Protein AF-A0A0B4R7J7-F1 (afdb_monomer_lite)

Radius of gyration: 37.3 Å; chains: 1; bounding box: 65×29×112 Å

Foldseek 3Di:
DPLDDDQKDDLVSLQVSVCVVVVHHCPDDSVRVVVLCVVVVFDWDADPPGDNRRTIGGPVSSVVSVVVVVVVVVVVVVVVVVVVVVVCVVVVVVVVVVVVVVVVVVVVVVVVVLVPDDPVVNVVVVVVVVVVVVVVVVVVVVVVVVVCCVVCVQFDDPPVLLVVLVCLCPDPPPHDPVSVVVSVCCVVVVDRPHD

Structure (mmCIF, N/CA/C/O backbone):
data_AF-A0A0B4R7J7-F1
#
_entry.id   AF-A0A0B4R7J7-F1
#
loop_
_atom_site.group_PDB
_atom_site.id
_atom_site.type_symbol
_atom_site.label_atom_id
_atom_site.label_alt_id
_atom_site.label_comp_id
_atom_site.label_asym_id
_atom_site.label_entity_id
_atom_site.label_seq_id
_atom_site.pdbx_PDB_ins_code
_atom_site.Cartn_x
_atom_site.Cartn_y
_atom_site.Cartn_z
_atom_site.occupancy
_atom_site.B_iso_or_equiv
_atom_site.auth_seq_id
_atom_site.auth_comp_id
_atom_site.auth_asym_id
_atom_site.auth_atom_id
_atom_site.pdbx_PDB_model_num
ATOM 1 N N . MET A 1 1 ? -29.370 -1.935 20.354 1.00 40.91 1 MET A N 1
ATOM 2 C CA . MET A 1 1 ? -29.537 -1.840 21.822 1.00 40.91 1 MET A CA 1
ATOM 3 C C . MET A 1 1 ? -28.766 -0.616 22.292 1.00 40.91 1 MET A C 1
ATOM 5 O O . MET A 1 1 ? -27.600 -0.507 21.948 1.00 40.91 1 MET A O 1
ATOM 9 N N . ILE A 1 2 ? -29.401 0.333 22.986 1.00 46.09 2 ILE A N 1
ATOM 10 C CA . ILE A 1 2 ? -28.685 1.460 23.607 1.00 46.09 2 ILE A CA 1
ATOM 11 C C . ILE A 1 2 ? -28.132 0.932 24.931 1.00 46.09 2 ILE A C 1
ATOM 13 O O . ILE A 1 2 ? -28.909 0.604 25.825 1.00 46.09 2 ILE A O 1
ATOM 17 N N . TRP A 1 3 ? -26.811 0.796 25.036 1.00 61.91 3 TRP A N 1
ATOM 18 C CA . TRP A 1 3 ? -26.130 0.359 26.258 1.00 61.91 3 TRP A CA 1
ATOM 19 C C . TRP A 1 3 ? -26.162 1.493 27.282 1.00 61.91 3 TRP A C 1
ATOM 21 O O . TRP A 1 3 ? -25.220 2.271 27.411 1.00 61.91 3 TRP A O 1
ATOM 31 N N . ASN A 1 4 ? -27.308 1.658 27.936 1.00 74.19 4 ASN A N 1
ATOM 32 C CA . ASN A 1 4 ? -27.510 2.726 28.898 1.00 74.19 4 ASN A CA 1
ATOM 33 C C . ASN A 1 4 ? -26.930 2.299 30.248 1.00 74.19 4 ASN A C 1
ATOM 35 O O . ASN A 1 4 ? -27.392 1.337 30.851 1.00 74.19 4 ASN A O 1
ATOM 39 N N . LEU A 1 5 ? -25.904 3.017 30.699 1.00 82.62 5 LEU A N 1
ATOM 40 C CA . LEU A 1 5 ? -25.434 2.951 32.080 1.00 82.62 5 LEU A CA 1
ATOM 41 C C . LEU A 1 5 ? -26.473 3.617 32.993 1.00 82.62 5 LEU A C 1
ATOM 43 O O . LEU A 1 5 ? -26.997 4.685 32.642 1.00 82.62 5 LEU A O 1
ATOM 47 N N . ASP A 1 6 ? -26.720 3.013 34.153 1.00 83.56 6 ASP A N 1
ATOM 48 C CA . ASP A 1 6 ? -27.441 3.646 35.262 1.00 83.56 6 ASP A CA 1
ATOM 49 C C . ASP A 1 6 ? -26.626 4.823 35.835 1.00 83.56 6 ASP A C 1
ATOM 51 O O . ASP A 1 6 ? -25.442 4.969 35.534 1.00 83.56 6 ASP A O 1
ATOM 55 N N . GLU A 1 7 ? -27.241 5.681 36.656 1.00 84.06 7 GLU A N 1
ATOM 56 C CA . GLU A 1 7 ? -26.559 6.838 37.274 1.00 84.06 7 GLU A CA 1
ATOM 57 C C . GLU A 1 7 ? -25.350 6.426 38.130 1.00 84.06 7 GLU A C 1
ATOM 59 O O . GLU A 1 7 ? -24.290 7.061 38.092 1.00 84.06 7 GLU A O 1
ATOM 64 N N . GLU A 1 8 ? -25.487 5.313 38.853 1.00 86.81 8 GLU A N 1
ATOM 65 C CA . GLU A 1 8 ? -24.435 4.711 39.663 1.00 86.81 8 GLU A CA 1
ATOM 66 C C . GLU A 1 8 ? -24.146 3.291 39.197 1.00 86.81 8 GLU A C 1
ATOM 68 O O . GLU A 1 8 ? -24.993 2.406 39.302 1.00 86.81 8 GLU A O 1
ATOM 73 N N . VAL A 1 9 ? -22.916 3.048 38.751 1.00 86.31 9 VAL A N 1
ATOM 74 C CA . VAL A 1 9 ? -22.547 1.773 38.135 1.00 86.31 9 VAL A CA 1
ATOM 75 C C . VAL A 1 9 ? -21.439 1.052 38.875 1.00 86.31 9 VAL A C 1
ATOM 77 O O . VAL A 1 9 ? -20.445 1.625 39.332 1.00 86.31 9 VAL A O 1
ATOM 80 N N . LYS A 1 10 ? -21.605 -0.261 38.991 1.00 87.50 10 LYS A N 1
ATOM 81 C CA . LYS A 1 10 ? -20.601 -1.194 39.488 1.00 87.50 10 LYS A CA 1
ATOM 82 C C . LYS A 1 10 ? -19.512 -1.394 38.457 1.00 87.50 10 LYS A C 1
ATOM 84 O O . LYS A 1 10 ? -19.712 -1.346 37.250 1.00 87.50 10 LYS A O 1
ATOM 89 N N . GLN A 1 11 ? -18.357 -1.815 38.946 1.00 82.81 11 GLN A N 1
ATOM 90 C CA . GLN A 1 11 ? -17.238 -2.188 38.089 1.00 82.81 11 GLN A CA 1
ATOM 91 C C . GLN A 1 11 ? -17.557 -3.327 37.098 1.00 82.81 11 GLN A C 1
ATOM 93 O O . GLN A 1 11 ? -16.975 -3.369 36.017 1.00 82.81 11 GLN A O 1
ATOM 98 N N . LYS A 1 12 ? -18.462 -4.249 37.460 1.00 85.31 12 LYS A N 1
ATOM 99 C CA . LYS A 1 12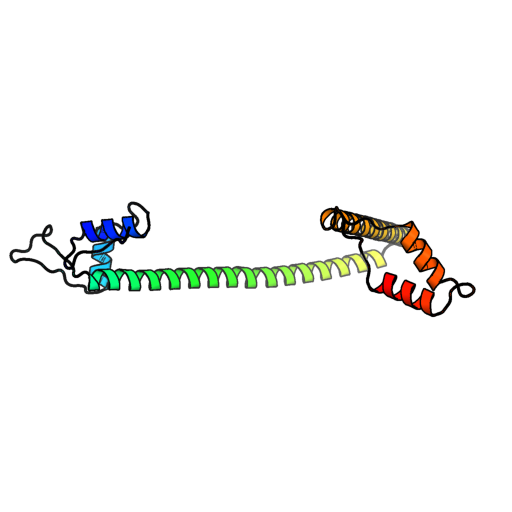 ? -18.938 -5.315 36.562 1.00 85.31 12 LYS A CA 1
ATOM 100 C C . LYS A 1 12 ? -19.820 -4.753 35.443 1.00 85.31 12 LYS A C 1
ATOM 102 O O . LYS A 1 12 ? -19.618 -5.121 34.298 1.00 85.31 12 LYS A O 1
ATOM 107 N N . GLU A 1 13 ? -20.705 -3.817 35.773 1.00 86.56 13 GLU A N 1
ATOM 108 C CA . GLU A 1 13 ? -21.607 -3.150 34.822 1.00 86.56 13 GLU A CA 1
ATOM 109 C C . GLU A 1 13 ? -20.823 -2.267 33.839 1.00 86.56 13 GLU A C 1
ATOM 111 O O . GLU A 1 13 ? -21.121 -2.251 32.653 1.00 86.56 13 GLU A O 1
ATOM 116 N N . ILE A 1 14 ? -19.741 -1.616 34.287 1.00 86.69 14 ILE A N 1
ATOM 117 C CA . ILE A 1 14 ? -18.811 -0.904 33.390 1.00 86.69 14 ILE A CA 1
ATOM 118 C C . ILE A 1 14 ? -18.172 -1.871 32.384 1.00 86.69 14 ILE A C 1
ATOM 120 O O . ILE A 1 14 ? -18.016 -1.541 31.212 1.00 86.69 14 ILE A O 1
ATOM 124 N N . LEU A 1 15 ? -17.780 -3.062 32.839 1.00 87.25 15 LEU A N 1
ATOM 125 C CA . LEU A 1 15 ? -17.171 -4.076 31.980 1.00 87.25 15 LEU A CA 1
ATOM 126 C C . LEU A 1 15 ? -18.184 -4.590 30.950 1.00 87.25 15 LEU A C 1
ATOM 128 O O . LEU A 1 15 ? -17.875 -4.607 29.765 1.00 87.25 15 LEU A O 1
ATOM 132 N N . GLU A 1 16 ? -19.399 -4.916 31.392 1.00 87.62 16 GLU A N 1
ATOM 133 C CA . GLU A 1 16 ? -20.506 -5.332 30.522 1.00 87.62 16 GLU A CA 1
ATOM 134 C C . GLU A 1 16 ? -20.894 -4.232 29.521 1.00 87.62 16 GLU A C 1
ATOM 136 O O . GLU A 1 16 ? -21.180 -4.532 28.366 1.00 87.62 16 GLU A O 1
ATOM 141 N N . TYR A 1 17 ? -20.823 -2.956 29.915 1.00 88.88 17 TYR A N 1
ATOM 142 C CA . TYR A 1 17 ? -21.017 -1.819 29.015 1.00 88.88 17 TYR A CA 1
ATOM 143 C C . TYR A 1 17 ? -19.970 -1.771 27.898 1.00 88.88 17 TYR A C 1
ATOM 145 O O . TYR A 1 17 ? -20.340 -1.621 26.736 1.00 88.88 17 TYR A O 1
ATOM 153 N N . PHE A 1 18 ? -18.679 -1.934 28.213 1.00 83.38 18 PHE A N 1
ATOM 154 C CA . PHE A 1 18 ? -17.634 -1.983 27.185 1.00 83.38 18 PHE A CA 1
ATOM 155 C C . PHE A 1 18 ? -17.791 -3.209 26.276 1.00 83.38 18 PHE A C 1
ATOM 157 O O . PHE A 1 18 ? -17.719 -3.076 25.058 1.00 83.38 18 PHE A O 1
ATOM 164 N N . GLU A 1 19 ? -18.041 -4.391 26.839 1.00 85.75 19 GLU A N 1
ATOM 165 C CA . GLU A 1 19 ? -18.228 -5.610 26.042 1.00 85.75 19 GLU A CA 1
ATOM 166 C C . GLU A 1 19 ? -19.458 -5.519 25.131 1.00 85.75 19 GLU A C 1
ATOM 168 O O . GLU A 1 19 ? -19.398 -5.918 23.971 1.00 85.75 19 GLU A O 1
ATOM 173 N N . GLY A 1 20 ? -20.561 -4.959 25.630 1.00 83.38 20 GLY A N 1
ATOM 174 C CA . GLY A 1 20 ? -21.781 -4.769 24.855 1.00 83.38 20 GLY A CA 1
ATOM 175 C C . GLY A 1 20 ? -21.623 -3.714 23.764 1.00 83.38 20 GLY A C 1
ATOM 176 O O . GLY A 1 20 ? -21.978 -3.951 22.612 1.00 83.38 20 GLY A O 1
ATOM 177 N N . LYS A 1 21 ? -21.062 -2.549 24.101 1.00 82.00 21 LYS A N 1
ATOM 178 C CA . LYS A 1 21 ? -20.923 -1.426 23.165 1.00 82.00 21 LYS A CA 1
ATOM 179 C C . LYS A 1 21 ? -19.977 -1.719 22.004 1.00 82.00 21 LYS A C 1
ATOM 181 O O . LYS A 1 21 ? -20.222 -1.229 20.906 1.00 82.00 21 LYS A O 1
ATOM 186 N N . TYR A 1 22 ? -18.917 -2.485 22.251 1.00 81.56 22 TYR A N 1
ATOM 187 C CA . TYR A 1 22 ? -17.913 -2.831 21.243 1.00 81.56 22 TYR A CA 1
ATOM 188 C C . TYR A 1 22 ? -18.063 -4.258 20.700 1.00 81.56 22 TYR A C 1
ATOM 190 O O . TYR A 1 22 ? -17.225 -4.683 19.914 1.00 81.56 22 TYR A O 1
ATOM 198 N N . GLU A 1 23 ? -19.108 -4.982 21.116 1.00 82.88 23 GLU A N 1
ATOM 199 C CA . GLU A 1 23 ? -19.427 -6.351 20.680 1.00 82.88 23 GLU A CA 1
ATOM 200 C C . GLU A 1 23 ? -18.275 -7.363 20.861 1.00 82.88 23 GLU A C 1
ATOM 202 O O . GLU A 1 23 ? -18.218 -8.391 20.192 1.00 82.88 23 GLU A O 1
ATOM 207 N N . GLU A 1 24 ? -17.371 -7.107 21.811 1.00 80.88 24 GLU A N 1
ATOM 208 C CA . GLU A 1 24 ? -16.148 -7.887 22.020 1.00 80.88 24 GLU A CA 1
ATOM 209 C C . GLU A 1 24 ? -16.039 -8.343 23.476 1.00 80.88 24 GLU A C 1
ATOM 211 O O . GLU A 1 24 ? -16.003 -7.538 24.413 1.00 80.88 24 GLU A O 1
ATOM 216 N N . LYS A 1 25 ? -15.943 -9.659 23.688 1.00 83.50 25 LYS A N 1
ATOM 217 C CA . LYS A 1 25 ? -15.833 -10.223 25.038 1.00 83.50 25 LYS A CA 1
ATOM 218 C C . LYS A 1 25 ? -14.424 -10.025 25.579 1.00 83.50 25 LYS A C 1
ATOM 220 O O . LYS A 1 25 ? -13.436 -10.274 24.901 1.00 83.50 25 LYS A O 1
ATOM 225 N N . ARG A 1 26 ? -14.321 -9.683 26.863 1.00 82.12 26 ARG A N 1
ATOM 226 C CA . ARG A 1 26 ? -13.059 -9.482 27.589 1.00 82.12 26 ARG A CA 1
ATOM 227 C C . ARG A 1 26 ? -12.157 -8.411 26.969 1.00 82.12 26 ARG A C 1
ATOM 229 O O . ARG A 1 26 ? -10.949 -8.439 27.201 1.00 82.12 26 ARG A O 1
ATOM 236 N N . ILE A 1 27 ? -12.736 -7.441 26.253 1.00 80.00 27 ILE A N 1
ATOM 237 C CA . ILE A 1 27 ? -12.013 -6.301 25.665 1.00 80.00 27 ILE A CA 1
ATOM 238 C C . ILE A 1 27 ? -11.183 -5.542 26.712 1.00 80.00 27 ILE A C 1
ATOM 240 O O . ILE A 1 27 ? -10.074 -5.079 26.446 1.00 80.00 27 ILE A O 1
ATOM 244 N N . VAL A 1 28 ? -11.693 -5.463 27.944 1.00 83.00 28 VAL A N 1
ATOM 245 C CA . VAL A 1 28 ? -10.996 -4.891 29.095 1.00 83.00 28 VAL A CA 1
ATOM 246 C C . VAL A 1 28 ? -11.181 -5.769 30.325 1.00 83.00 28 VAL A C 1
ATOM 248 O O . VAL A 1 28 ? -12.209 -6.411 30.520 1.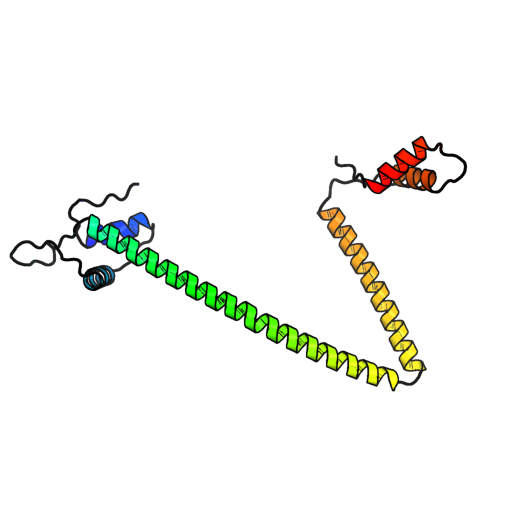00 83.00 28 VAL A O 1
ATOM 251 N N . THR A 1 29 ? -10.179 -5.778 31.205 1.00 85.75 29 THR A N 1
ATOM 252 C CA . THR A 1 29 ? -10.276 -6.487 32.486 1.00 85.75 29 THR A CA 1
ATOM 253 C C . THR A 1 29 ? -10.721 -5.547 33.602 1.00 85.75 29 THR A C 1
ATOM 255 O O . THR A 1 29 ? -10.471 -4.340 33.570 1.00 85.75 29 THR A O 1
ATOM 258 N N . GLN A 1 30 ? -11.270 -6.107 34.681 1.00 82.88 30 GLN A N 1
ATOM 259 C CA . GLN A 1 30 ? -11.536 -5.345 35.905 1.00 82.88 30 GLN A CA 1
ATOM 260 C C . GLN A 1 30 ? -10.277 -4.641 36.444 1.00 82.88 30 GLN A C 1
ATOM 262 O O . GLN A 1 30 ? -10.355 -3.539 36.988 1.00 82.88 30 GLN A O 1
ATOM 267 N N . ARG A 1 31 ? -9.096 -5.257 36.314 1.00 85.50 31 ARG A N 1
ATOM 268 C CA . ARG A 1 31 ? -7.830 -4.628 36.719 1.00 85.50 31 ARG A CA 1
ATOM 269 C C . ARG A 1 31 ? -7.524 -3.405 35.854 1.00 85.50 31 ARG A C 1
ATOM 271 O O . ARG A 1 31 ? -7.151 -2.372 36.399 1.00 85.50 31 ARG A O 1
ATOM 278 N N . THR A 1 32 ? -7.746 -3.511 34.547 1.00 85.00 32 THR A N 1
ATOM 279 C CA . THR A 1 32 ? -7.571 -2.416 33.585 1.00 85.00 32 THR A CA 1
ATOM 280 C C . THR A 1 32 ? -8.478 -1.235 33.921 1.00 85.00 32 THR A C 1
ATOM 282 O O . THR A 1 32 ? -7.982 -0.125 34.079 1.00 85.00 32 THR A O 1
ATOM 285 N N . ILE A 1 33 ? -9.774 -1.483 34.148 1.00 84.00 33 ILE A N 1
ATOM 286 C CA . ILE A 1 33 ? -10.735 -0.435 34.531 1.00 84.00 33 ILE A CA 1
ATOM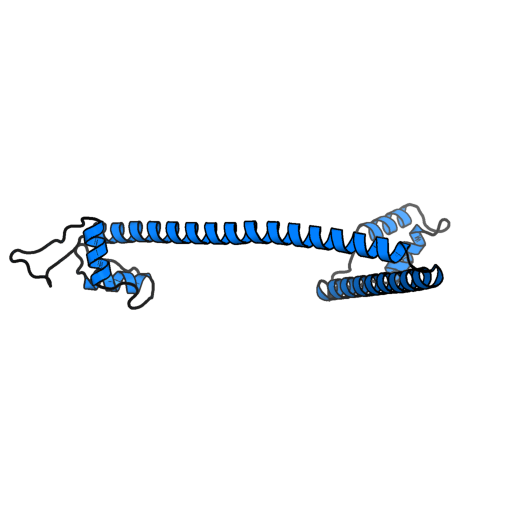 287 C C . ILE A 1 33 ? -10.291 0.259 35.827 1.00 84.00 33 ILE A C 1
ATOM 289 O O . ILE A 1 33 ? -10.262 1.483 35.893 1.00 84.00 33 ILE A O 1
ATOM 293 N N . ARG A 1 34 ? -9.863 -0.497 36.849 1.00 83.12 34 ARG A N 1
ATOM 294 C CA . ARG A 1 34 ? -9.342 0.083 38.104 1.00 83.12 34 ARG A CA 1
ATOM 295 C C . ARG A 1 34 ? -8.126 0.976 37.887 1.00 83.12 34 ARG A C 1
ATOM 297 O O . ARG A 1 34 ? -8.034 2.029 38.513 1.00 83.12 34 ARG A O 1
ATOM 304 N N . ASN A 1 35 ? -7.196 0.547 37.040 1.00 85.75 35 ASN A N 1
ATOM 305 C CA . ASN A 1 35 ? -6.011 1.335 36.725 1.00 85.75 35 ASN A CA 1
ATOM 306 C C . ASN A 1 35 ? -6.400 2.634 36.018 1.00 85.75 35 ASN A C 1
ATOM 308 O O . ASN A 1 35 ? -5.948 3.694 36.432 1.00 85.75 35 ASN A O 1
ATOM 312 N N . TRP A 1 36 ? -7.300 2.572 35.036 1.00 86.81 36 TRP A N 1
ATOM 313 C CA . TRP A 1 36 ? -7.786 3.758 34.332 1.00 86.81 36 TRP A CA 1
ATOM 314 C C . TRP A 1 36 ? -8.514 4.736 35.256 1.00 86.81 36 TRP A C 1
ATOM 316 O O . TRP A 1 36 ? -8.246 5.933 35.199 1.00 86.81 36 TRP A O 1
ATOM 326 N N . MET A 1 37 ? -9.358 4.237 36.163 1.00 85.19 37 MET A N 1
ATOM 327 C CA . MET A 1 37 ? -10.014 5.072 37.176 1.00 85.19 37 MET A CA 1
ATOM 328 C C . MET A 1 37 ? -8.990 5.774 38.079 1.00 85.19 37 MET A C 1
ATOM 330 O O . MET A 1 37 ? -9.121 6.962 38.360 1.00 85.19 37 MET A O 1
ATOM 334 N N . LYS A 1 38 ? -7.931 5.065 38.493 1.00 86.38 38 LYS A N 1
ATOM 335 C CA . LYS A 1 38 ? -6.849 5.635 39.309 1.00 86.38 38 LYS A CA 1
ATOM 336 C C . LYS A 1 38 ? -6.031 6.678 38.541 1.00 86.38 38 LYS A C 1
ATOM 338 O O . LYS A 1 38 ? -5.711 7.721 39.101 1.00 86.38 38 LYS A O 1
ATOM 343 N N . GLU A 1 39 ? -5.698 6.402 37.282 1.00 85.12 39 GLU A N 1
ATOM 344 C CA . GLU A 1 39 ? -4.978 7.327 36.396 1.00 85.12 39 GLU A CA 1
ATOM 345 C C . GLU A 1 39 ? -5.745 8.640 36.207 1.00 85.12 39 GLU A C 1
ATOM 347 O O . GLU A 1 39 ? -5.151 9.714 36.260 1.00 85.12 39 GLU A O 1
ATOM 352 N N . LEU A 1 40 ? -7.067 8.553 36.043 1.00 82.88 40 LEU A N 1
ATOM 353 C CA . LEU A 1 40 ? -7.949 9.706 35.858 1.00 82.88 40 LEU A CA 1
ATOM 354 C C . LEU A 1 40 ? -8.390 10.364 37.173 1.00 82.88 40 LEU A C 1
ATOM 356 O O . LEU A 1 40 ? -9.128 11.344 37.133 1.00 82.88 40 LEU A O 1
ATOM 360 N N . LYS A 1 41 ? -7.929 9.852 38.324 1.00 85.31 41 LYS A N 1
ATOM 361 C CA . LYS A 1 41 ? -8.322 10.307 39.668 1.00 85.31 41 LYS A CA 1
ATOM 362 C C . LYS A 1 41 ? -9.846 10.314 39.881 1.00 85.31 41 LYS A C 1
ATOM 364 O O . LYS A 1 41 ? -10.367 11.189 40.562 1.00 85.31 41 LYS A O 1
ATOM 369 N N . ILE A 1 42 ? -10.552 9.338 39.309 1.00 84.56 42 ILE A N 1
ATOM 370 C CA . ILE A 1 42 ? -11.998 9.173 39.491 1.00 84.56 42 ILE A CA 1
ATOM 371 C C . ILE A 1 42 ? -12.246 8.509 40.848 1.00 84.56 42 ILE A C 1
ATOM 373 O O . ILE A 1 42 ? -11.786 7.389 41.104 1.00 84.56 42 ILE A O 1
ATOM 377 N N . GLU A 1 43 ? -12.973 9.201 41.721 1.00 81.94 43 GLU A N 1
ATOM 378 C CA . GLU A 1 43 ? -13.329 8.693 43.043 1.00 81.94 43 GLU A CA 1
ATOM 379 C C . GLU A 1 43 ? -14.527 7.744 42.967 1.00 81.94 43 GLU A C 1
ATOM 381 O O . GLU A 1 43 ? -15.487 7.961 42.231 1.00 81.94 43 GLU A O 1
ATOM 386 N N . CYS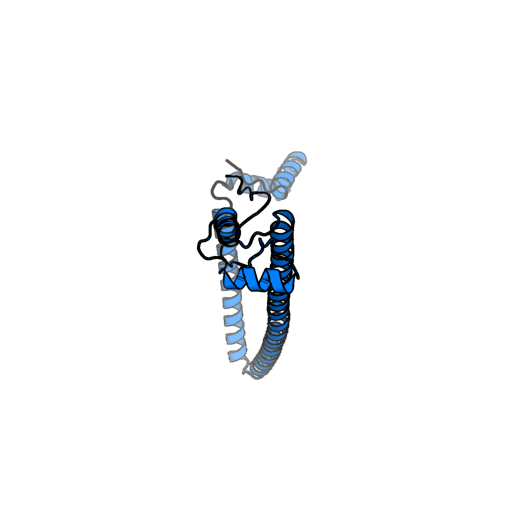 A 1 44 ? -14.472 6.656 43.734 1.00 82.38 44 CYS A N 1
ATOM 387 C CA . CYS A 1 44 ? -15.601 5.742 43.848 1.00 82.38 44 CYS A CA 1
ATOM 388 C C . CYS A 1 44 ? -16.564 6.210 44.940 1.00 82.38 44 CYS A C 1
ATOM 390 O O . CYS A 1 44 ? -16.140 6.530 46.052 1.00 82.38 44 CYS A O 1
ATOM 392 N N . ILE A 1 45 ? -17.857 6.112 44.658 1.00 81.44 45 ILE A N 1
ATOM 393 C CA . ILE A 1 45 ? -18.914 6.221 45.656 1.00 81.44 45 ILE A CA 1
ATOM 394 C C . ILE A 1 45 ? -18.852 4.928 46.483 1.00 81.44 45 ILE A C 1
ATOM 396 O O . ILE A 1 45 ? -19.019 3.825 45.953 1.00 81.44 45 ILE A O 1
ATOM 400 N N . GLN A 1 46 ? -18.501 5.043 47.765 1.00 71.38 46 GLN A N 1
ATOM 401 C CA . GLN A 1 46 ? -18.439 3.917 48.699 1.00 71.38 46 GLN A CA 1
ATOM 402 C C . GLN A 1 46 ? -19.335 4.192 49.905 1.00 71.38 46 GLN A C 1
ATOM 404 O O . GLN A 1 46 ? -19.186 5.250 50.519 1.00 71.38 46 GLN A O 1
ATOM 409 N N . PRO A 1 47 ? -20.191 3.238 50.310 1.00 64.44 47 PRO A N 1
ATOM 410 C CA . PRO A 1 47 ? -20.824 3.304 51.616 1.00 64.44 47 PRO A CA 1
ATOM 411 C C . PRO A 1 47 ? -19.792 3.046 52.722 1.00 64.44 47 PRO A C 1
ATOM 413 O O . PRO A 1 47 ? -18.821 2.303 52.545 1.00 64.44 47 PRO A O 1
ATOM 416 N N . THR A 1 48 ? -20.008 3.656 53.885 1.00 59.44 48 THR A N 1
ATOM 417 C CA . THR A 1 48 ? -19.241 3.384 55.105 1.00 59.44 48 THR A CA 1
ATOM 418 C C . THR A 1 48 ? -19.957 2.267 55.872 1.00 59.44 48 THR A C 1
ATOM 420 O O . THR A 1 48 ? -21.114 2.468 56.240 1.00 59.44 48 THR A O 1
ATOM 423 N N . PRO A 1 49 ? -19.334 1.099 56.136 1.00 63.97 49 PRO A N 1
ATOM 424 C CA . PRO A 1 49 ? -17.918 0.750 55.971 1.00 63.97 49 PRO A CA 1
ATOM 425 C C . PRO A 1 49 ? -17.522 0.280 54.558 1.00 63.97 49 PRO A C 1
ATOM 427 O O . PRO A 1 49 ? -18.296 -0.355 53.846 1.00 63.97 49 PRO A O 1
ATOM 430 N N . LYS A 1 50 ? -16.252 0.523 54.196 1.00 66.50 50 LYS A N 1
ATOM 431 C CA . LYS A 1 50 ? -15.685 0.265 52.861 1.00 66.50 50 LYS A CA 1
ATOM 432 C C . LYS A 1 50 ? -15.712 -1.221 52.486 1.00 66.50 50 LYS A C 1
ATOM 434 O O . LYS A 1 50 ? -14.818 -1.982 52.857 1.00 66.50 50 LYS A O 1
ATOM 439 N N . ARG A 1 51 ? -16.686 -1.627 51.674 1.00 69.75 51 ARG A N 1
ATOM 440 C CA . ARG A 1 51 ? -16.733 -2.949 51.033 1.00 69.75 51 ARG A CA 1
ATOM 441 C C . ARG A 1 51 ? -16.448 -2.822 49.541 1.00 69.75 51 ARG A C 1
ATOM 443 O O . ARG A 1 51 ? -17.025 -1.994 48.845 1.00 69.75 51 ARG A O 1
ATOM 450 N N . ASN A 1 52 ? -15.552 -3.664 49.021 1.00 66.69 52 ASN A N 1
ATOM 451 C CA . ASN A 1 52 ? -15.157 -3.613 47.606 1.00 66.69 52 ASN A CA 1
ATOM 452 C C . ASN A 1 52 ? -16.309 -3.952 46.645 1.00 66.69 52 ASN A C 1
ATOM 454 O O . ASN A 1 52 ? -16.340 -3.410 45.544 1.00 66.69 52 ASN A O 1
ATOM 458 N N . ALA A 1 53 ? -17.247 -4.809 47.064 1.00 69.12 53 ALA A N 1
ATOM 459 C CA . ALA A 1 53 ? -18.443 -5.158 46.292 1.00 69.12 53 ALA A CA 1
ATOM 460 C C . ALA A 1 53 ? -19.412 -3.970 46.119 1.00 69.12 53 ALA A C 1
ATOM 462 O O . ALA A 1 53 ? -20.174 -3.909 45.152 1.00 69.12 53 ALA A O 1
ATOM 463 N N . ASP A 1 54 ? -19.333 -2.994 47.022 1.00 72.94 54 ASP A N 1
ATOM 464 C CA . ASP A 1 54 ? -20.249 -1.858 47.086 1.00 72.94 54 ASP A CA 1
ATOM 465 C C . ASP A 1 54 ? -19.684 -0.599 46.422 1.00 72.94 54 ASP A C 1
ATOM 467 O O . ASP A 1 54 ? -20.299 0.459 46.470 1.00 72.94 54 ASP A O 1
ATOM 471 N N . ARG A 1 55 ? -18.532 -0.706 45.745 1.00 79.19 55 ARG A N 1
ATOM 472 C CA . ARG A 1 55 ? -17.982 0.395 44.948 1.00 79.19 55 ARG A CA 1
ATOM 473 C C . ARG A 1 55 ? -18.914 0.708 43.782 1.00 79.19 55 ARG A C 1
ATOM 475 O O . ARG A 1 55 ? -19.244 -0.185 42.992 1.00 79.19 55 ARG A O 1
ATOM 482 N N . ARG A 1 56 ? -19.300 1.974 43.670 1.00 85.00 56 ARG A N 1
ATOM 483 C CA . ARG A 1 56 ? -20.021 2.533 42.526 1.00 85.00 56 ARG A CA 1
ATOM 484 C C . ARG A 1 56 ? -19.234 3.689 41.921 1.00 85.00 56 ARG A C 1
ATOM 486 O O . ARG A 1 56 ? -18.363 4.271 42.571 1.00 85.00 56 ARG A O 1
ATOM 493 N N . TYR A 1 57 ? -19.536 3.995 40.672 1.00 87.62 57 TYR A N 1
ATOM 494 C CA . TYR A 1 57 ? -18.971 5.102 39.914 1.00 87.62 57 TYR A CA 1
ATOM 495 C C . TYR A 1 57 ? -20.105 5.864 39.248 1.00 87.62 57 TYR A C 1
ATOM 497 O O . TYR A 1 57 ? -21.098 5.251 38.856 1.00 87.62 57 TYR A O 1
ATOM 505 N N . LYS A 1 58 ? -19.954 7.181 39.106 1.00 89.00 58 LYS A N 1
ATOM 506 C CA . LYS A 1 58 ? -20.928 7.981 38.367 1.00 89.00 58 LYS A CA 1
ATOM 507 C C . LYS A 1 58 ? -20.856 7.646 36.885 1.00 89.00 58 LYS A C 1
ATOM 509 O O . LYS A 1 58 ? -19.762 7.498 36.333 1.00 89.00 58 LYS A O 1
ATOM 514 N N . LYS A 1 59 ? -22.013 7.599 36.231 1.00 88.50 59 LYS A N 1
ATOM 515 C CA . LYS A 1 59 ? -22.127 7.444 34.776 1.00 88.50 59 LYS A CA 1
ATOM 516 C C . LYS A 1 59 ? -21.232 8.410 34.002 1.00 88.50 59 LYS A C 1
ATOM 518 O O . LYS A 1 59 ? -20.507 7.995 33.102 1.00 88.50 59 LYS A O 1
ATOM 523 N N . GLU A 1 60 ? -21.262 9.687 34.373 1.00 86.31 60 GLU A N 1
ATOM 524 C CA . GLU A 1 60 ? -20.505 10.751 33.703 1.00 86.31 60 GLU A CA 1
ATOM 525 C C . GLU A 1 60 ? -18.996 10.480 33.705 1.00 86.31 60 GLU A C 1
ATOM 527 O O . GLU A 1 60 ? -18.329 10.633 32.681 1.00 86.31 60 GLU A O 1
ATOM 532 N N . ASP A 1 61 ? -18.464 9.998 34.829 1.00 86.38 61 ASP A N 1
ATOM 533 C CA . ASP A 1 61 ? -17.044 9.677 34.966 1.00 86.38 61 ASP A CA 1
ATOM 534 C C . ASP A 1 61 ? -16.643 8.480 34.096 1.00 86.38 61 ASP A C 1
ATOM 536 O O . ASP A 1 61 ? -15.554 8.461 33.517 1.00 86.38 61 ASP A O 1
ATOM 540 N N . VAL A 1 62 ? -17.533 7.492 33.957 1.00 85.50 62 VAL A N 1
ATOM 541 C CA . VAL A 1 62 ? -17.320 6.324 33.089 1.00 85.50 62 VAL A CA 1
ATOM 542 C C . VAL A 1 62 ? -17.309 6.730 31.616 1.00 85.50 62 VAL A C 1
ATOM 544 O O . VAL A 1 62 ? -16.413 6.314 30.878 1.00 85.50 62 VAL A O 1
ATOM 547 N N . LEU A 1 63 ? -18.249 7.580 31.195 1.00 86.38 63 LEU A N 1
ATOM 548 C CA . LEU A 1 63 ? -18.300 8.104 29.826 1.00 86.38 63 LEU A CA 1
ATOM 549 C C . LEU A 1 63 ? -17.072 8.968 29.506 1.00 86.38 63 LEU A C 1
ATOM 551 O O . LEU A 1 63 ? -16.467 8.832 28.443 1.00 86.38 63 LEU A O 1
ATOM 555 N N . LYS A 1 64 ? -16.643 9.806 30.454 1.00 86.94 64 LYS A N 1
ATOM 556 C CA . LYS A 1 64 ? -15.426 10.614 30.319 1.00 86.94 64 LYS A CA 1
ATOM 557 C C . LYS A 1 64 ? -14.172 9.748 30.210 1.00 86.94 64 LYS A C 1
ATOM 559 O O . LYS A 1 64 ? -13.293 10.030 29.394 1.00 86.94 64 LYS A O 1
ATOM 564 N N . LEU A 1 65 ? -14.082 8.687 31.012 1.00 85.56 65 LEU A N 1
ATOM 565 C CA . LEU A 1 65 ? -12.992 7.716 30.940 1.00 85.56 65 LEU A CA 1
ATOM 566 C C . LEU A 1 65 ? -12.935 7.037 29.572 1.00 85.56 65 LEU A C 1
ATOM 568 O O . LEU A 1 65 ? -11.848 6.916 29.006 1.00 85.56 65 LEU A O 1
ATOM 572 N N . GLU A 1 66 ? -14.082 6.623 29.035 1.00 83.56 66 GLU A N 1
ATOM 573 C CA . GLU A 1 66 ? -14.167 6.029 27.704 1.00 83.56 66 GLU A CA 1
ATOM 574 C C . GLU A 1 66 ? -13.636 6.988 26.633 1.00 83.56 66 GLU A C 1
ATOM 576 O O . GLU A 1 66 ? -12.734 6.621 25.878 1.00 83.56 66 GLU A O 1
ATOM 581 N N . GLN A 1 67 ? -14.144 8.222 26.602 1.00 83.69 67 GLN A N 1
ATOM 582 C CA . GLN A 1 67 ? -13.764 9.210 25.594 1.00 83.69 67 GLN A CA 1
ATOM 583 C C . GLN A 1 67 ? -12.255 9.494 25.617 1.00 83.69 67 GLN A C 1
ATOM 585 O O . GLN A 1 67 ? -11.586 9.414 24.588 1.00 83.69 67 GLN A O 1
ATOM 590 N N . LEU A 1 68 ? -11.683 9.717 26.805 1.00 81.31 68 LEU A N 1
ATOM 591 C CA . LEU A 1 68 ? -10.251 9.993 26.955 1.00 81.31 68 LEU A CA 1
ATOM 592 C C . LEU A 1 68 ? -9.365 8.822 26.510 1.00 81.31 68 LEU A C 1
ATOM 594 O O . LEU A 1 68 ? -8.276 9.032 25.967 1.00 81.31 68 LEU A O 1
ATOM 598 N N . LYS A 1 69 ? -9.800 7.579 26.746 1.00 84.06 69 LYS A N 1
ATOM 599 C CA . LYS A 1 69 ? -9.047 6.393 26.318 1.00 84.06 69 LYS A CA 1
ATOM 600 C C . LYS A 1 69 ? -9.173 6.152 24.820 1.00 84.06 69 LYS A C 1
ATOM 602 O O . LYS A 1 69 ? -8.164 5.813 24.202 1.00 84.06 69 LYS A O 1
ATOM 607 N N . MET A 1 70 ? -10.340 6.402 24.234 1.00 76.25 70 MET A N 1
ATOM 608 C CA . MET A 1 70 ? -10.530 6.357 22.784 1.00 76.25 70 MET A CA 1
ATOM 609 C C . MET A 1 70 ? -9.621 7.365 22.076 1.00 76.25 70 MET A C 1
ATOM 611 O O . MET A 1 70 ? -8.847 6.975 21.200 1.00 76.25 70 MET A O 1
ATOM 615 N N . ASP A 1 71 ? -9.599 8.621 22.524 1.00 73.75 71 ASP A N 1
ATOM 616 C CA . ASP A 1 71 ? -8.745 9.664 21.944 1.00 73.75 71 ASP A CA 1
ATOM 617 C C . ASP A 1 71 ? -7.253 9.308 22.015 1.00 73.75 71 ASP A C 1
ATOM 619 O O . ASP A 1 71 ? -6.490 9.515 21.065 1.00 73.75 71 ASP A O 1
ATOM 623 N N . PHE A 1 72 ? -6.815 8.736 23.140 1.00 77.31 72 PHE A N 1
ATOM 624 C CA . PHE A 1 72 ? -5.436 8.285 23.311 1.00 77.31 72 PHE A CA 1
ATOM 625 C C . PHE A 1 72 ? -5.071 7.145 22.349 1.00 77.31 72 PHE A C 1
ATOM 627 O O . PHE A 1 72 ? -4.003 7.174 21.729 1.00 77.31 72 PHE A O 1
ATOM 634 N N . LEU A 1 73 ? -5.950 6.149 22.209 1.00 74.69 73 LEU A N 1
ATOM 635 C CA . LEU A 1 73 ? -5.736 5.014 21.310 1.00 74.69 73 LEU A CA 1
ATOM 636 C C . LEU A 1 73 ? -5.708 5.457 19.842 1.00 74.69 73 LEU A C 1
ATOM 638 O O . LEU A 1 73 ? -4.832 5.014 19.096 1.00 74.69 73 LEU A O 1
ATOM 642 N N . PHE A 1 74 ? -6.581 6.386 19.441 1.00 70.88 74 PHE A N 1
ATOM 643 C CA . PHE A 1 74 ? -6.563 6.967 18.096 1.00 70.88 74 PHE A CA 1
ATOM 644 C C . PHE A 1 74 ? -5.264 7.720 17.805 1.00 70.88 74 PHE A C 1
ATOM 646 O O . PHE A 1 74 ? -4.639 7.474 16.772 1.00 70.88 74 PHE A O 1
ATOM 653 N N . LYS A 1 75 ? -4.791 8.564 18.733 1.00 72.94 75 LYS A N 1
ATOM 654 C CA . LYS A 1 75 ? -3.503 9.266 18.586 1.00 72.94 75 LYS A CA 1
ATOM 655 C C . LYS A 1 75 ? -2.328 8.298 18.448 1.00 72.94 75 LYS A C 1
ATOM 657 O O . LYS A 1 75 ? -1.435 8.520 17.632 1.00 72.94 75 LYS A O 1
ATOM 662 N N . GLN A 1 76 ? -2.326 7.204 19.212 1.00 75.12 76 GLN A N 1
ATOM 663 C CA . GLN A 1 76 ? -1.302 6.167 19.080 1.00 75.12 76 GLN A CA 1
ATOM 664 C C . GLN A 1 76 ? -1.352 5.456 17.727 1.00 75.12 76 GLN A C 1
ATOM 666 O O . GLN A 1 76 ? -0.297 5.225 17.136 1.00 75.12 76 GLN A O 1
ATOM 671 N N . LYS A 1 77 ? -2.550 5.108 17.242 1.00 72.81 77 LYS A N 1
ATOM 672 C CA . LYS A 1 77 ? -2.733 4.482 15.928 1.00 72.81 77 LYS A CA 1
ATOM 673 C C . LYS A 1 77 ? -2.220 5.398 14.817 1.00 72.81 77 LYS A C 1
ATOM 675 O O . LYS A 1 77 ? -1.413 4.949 14.010 1.00 72.81 77 LYS A O 1
ATOM 680 N N . TYR A 1 78 ? -2.608 6.672 14.841 1.00 71.25 78 TYR A N 1
ATOM 681 C CA . TYR A 1 78 ? -2.173 7.664 13.858 1.00 71.25 78 TYR A CA 1
ATOM 682 C C . TYR A 1 78 ? -0.647 7.806 13.836 1.00 71.25 78 TYR A C 1
ATOM 684 O O . TYR A 1 78 ? -0.032 7.671 12.787 1.00 71.25 78 TYR A O 1
ATOM 692 N N . LYS A 1 79 ? -0.009 7.933 15.006 1.00 71.56 79 LYS A N 1
ATOM 693 C CA . LYS A 1 79 ? 1.456 8.027 15.112 1.00 71.56 79 LYS A CA 1
ATOM 694 C C . LYS A 1 79 ? 2.190 6.771 14.623 1.00 71.56 79 LYS A C 1
ATOM 696 O O . LYS A 1 79 ? 3.327 6.860 14.168 1.00 71.56 79 LYS A O 1
ATOM 701 N N . ARG A 1 80 ? 1.590 5.579 14.749 1.00 73.75 80 ARG A N 1
ATOM 702 C CA . ARG A 1 80 ? 2.164 4.344 14.178 1.00 73.75 80 ARG A CA 1
ATOM 703 C C . ARG A 1 80 ? 2.048 4.334 12.660 1.00 73.75 80 ARG A C 1
ATOM 705 O O . ARG A 1 80 ? 3.034 4.031 12.004 1.00 73.75 80 ARG A O 1
ATOM 712 N N . GLN A 1 81 ? 0.884 4.703 12.133 1.00 66.81 81 GLN A N 1
ATOM 713 C CA . GLN A 1 81 ? 0.647 4.785 10.692 1.00 66.81 81 GLN A CA 1
ATOM 714 C C . GLN A 1 81 ? 1.531 5.847 10.032 1.00 66.81 81 GLN A C 1
ATOM 716 O O . GLN A 1 81 ? 2.103 5.584 8.986 1.00 66.81 81 GLN A O 1
ATOM 721 N N . GLU A 1 82 ? 1.718 6.998 10.676 1.00 68.81 82 GLU A N 1
ATOM 722 C CA . GLU A 1 82 ? 2.649 8.047 10.247 1.00 68.81 82 GLU A CA 1
ATOM 723 C C . GLU A 1 82 ? 4.087 7.517 10.178 1.00 68.81 82 GLU A C 1
ATOM 725 O O . GLU A 1 82 ? 4.736 7.637 9.146 1.00 68.81 82 GLU A O 1
ATOM 730 N N . LYS A 1 83 ? 4.558 6.811 11.215 1.00 71.44 83 LYS A N 1
ATOM 731 C CA . LYS A 1 83 ? 5.884 6.171 11.196 1.00 71.44 83 LYS A CA 1
ATOM 732 C C . LYS A 1 83 ? 6.022 5.083 10.133 1.00 71.44 83 LYS A C 1
ATOM 734 O O . LYS A 1 83 ? 7.098 4.925 9.567 1.00 71.44 83 LYS A O 1
ATOM 739 N N . GLU A 1 84 ? 4.982 4.290 9.893 1.00 66.50 84 GLU A N 1
ATOM 740 C CA . GLU A 1 84 ? 4.979 3.280 8.829 1.00 66.50 84 GLU A CA 1
ATOM 741 C C . GLU A 1 84 ? 5.017 3.937 7.449 1.00 66.50 84 GLU A C 1
ATOM 743 O O . GLU A 1 84 ? 5.804 3.516 6.604 1.00 66.50 84 GLU A O 1
ATOM 748 N N . TYR A 1 85 ? 4.253 5.011 7.256 1.00 57.31 85 TYR A N 1
ATOM 749 C CA . TYR A 1 85 ? 4.246 5.815 6.041 1.00 57.31 85 TYR A CA 1
ATOM 750 C C . TYR A 1 85 ? 5.606 6.483 5.791 1.00 57.31 85 TYR A C 1
ATOM 752 O O . TYR A 1 85 ? 6.145 6.363 4.693 1.00 57.31 85 TYR A O 1
ATOM 760 N N . GLU A 1 86 ? 6.220 7.095 6.809 1.00 60.50 86 GLU A N 1
ATOM 761 C CA . GLU A 1 86 ? 7.580 7.661 6.759 1.00 60.50 86 GLU A CA 1
ATOM 762 C C . GLU A 1 86 ? 8.640 6.590 6.458 1.00 60.50 86 GLU A C 1
ATOM 764 O O . GLU A 1 86 ? 9.573 6.813 5.683 1.00 60.50 86 GLU A O 1
ATOM 769 N N . LYS A 1 87 ? 8.497 5.391 7.036 1.00 61.03 87 LYS A N 1
ATOM 770 C CA . LYS A 1 87 ? 9.404 4.260 6.797 1.00 61.03 87 LYS A CA 1
ATOM 771 C C . LYS A 1 87 ? 9.260 3.704 5.376 1.00 61.03 87 LYS A C 1
ATOM 773 O O . LYS A 1 87 ? 10.264 3.319 4.778 1.00 61.03 87 LYS A O 1
ATOM 778 N N . GLN A 1 88 ? 8.044 3.687 4.828 1.00 57.84 88 GLN A N 1
ATOM 779 C CA . GLN A 1 88 ? 7.768 3.294 3.444 1.00 57.84 88 GLN A CA 1
ATOM 780 C C . GLN A 1 88 ? 8.286 4.337 2.443 1.00 57.84 88 GLN A C 1
ATOM 782 O O . GLN A 1 88 ? 8.946 3.972 1.474 1.00 57.84 88 GLN A O 1
ATOM 787 N N . THR A 1 89 ? 8.078 5.630 2.696 1.00 53.53 89 THR A N 1
ATOM 788 C CA . THR A 1 89 ? 8.537 6.709 1.802 1.00 53.53 89 THR A CA 1
ATOM 789 C C . THR A 1 89 ? 10.058 6.904 1.828 1.00 53.53 89 THR A C 1
ATOM 791 O O . THR A 1 89 ? 10.667 7.045 0.770 1.00 53.53 89 THR A O 1
ATOM 794 N N . SER A 1 90 ? 10.710 6.839 2.995 1.00 56.97 90 SER A N 1
ATOM 795 C CA . SER A 1 90 ? 12.165 7.051 3.130 1.00 56.97 90 SER A CA 1
ATOM 796 C C . SER A 1 90 ? 13.013 5.907 2.554 1.00 56.97 90 SER A C 1
ATOM 798 O O . SER A 1 90 ? 14.026 6.157 1.898 1.00 56.97 90 SER A O 1
ATOM 800 N N . ASN A 1 91 ? 12.596 4.649 2.739 1.00 57.78 91 ASN A N 1
ATOM 801 C CA . ASN A 1 91 ? 13.343 3.498 2.219 1.00 57.78 91 ASN A CA 1
ATOM 802 C C . ASN A 1 91 ? 13.103 3.270 0.720 1.00 57.78 91 ASN A C 1
ATOM 804 O O . ASN A 1 91 ? 14.040 2.916 0.012 1.00 57.78 91 ASN A O 1
ATOM 808 N N . HIS A 1 92 ? 11.890 3.511 0.210 1.00 55.75 92 HIS A N 1
ATOM 809 C CA . HIS A 1 92 ? 11.584 3.254 -1.198 1.00 55.75 92 HIS A CA 1
ATOM 810 C C . HIS A 1 92 ? 12.226 4.285 -2.140 1.00 55.75 92 HIS A C 1
ATOM 812 O O . HIS A 1 92 ? 12.691 3.907 -3.213 1.00 55.75 92 HIS A O 1
ATOM 818 N N . LEU A 1 93 ? 12.310 5.561 -1.740 1.00 58.28 93 LEU A N 1
ATOM 819 C CA . LEU A 1 93 ? 12.980 6.603 -2.530 1.00 58.28 93 LEU A CA 1
ATOM 820 C C . LEU A 1 93 ? 14.505 6.439 -2.531 1.00 58.28 93 LEU A C 1
ATOM 822 O O . LEU A 1 93 ? 15.127 6.586 -3.578 1.00 58.28 93 LEU A O 1
ATOM 826 N N . LYS A 1 94 ? 15.108 6.083 -1.387 1.00 60.59 94 LYS A N 1
ATOM 827 C CA . LYS A 1 94 ? 16.555 5.828 -1.305 1.00 60.59 94 LYS A CA 1
ATOM 828 C C . LYS A 1 94 ? 16.963 4.569 -2.059 1.00 60.59 94 LYS A C 1
ATOM 830 O O . LYS A 1 94 ? 17.933 4.619 -2.801 1.00 60.59 94 LYS A O 1
ATOM 835 N N . GLN A 1 95 ? 16.216 3.474 -1.911 1.00 63.31 95 GLN A N 1
ATOM 836 C CA . GLN A 1 95 ? 16.510 2.243 -2.640 1.00 63.31 95 GLN A CA 1
ATOM 837 C C . GLN A 1 95 ? 16.297 2.433 -4.143 1.00 63.31 95 GLN A C 1
ATOM 839 O O . GLN A 1 95 ? 17.169 2.071 -4.914 1.00 63.31 95 GLN A O 1
ATOM 844 N N . LYS A 1 96 ? 15.215 3.105 -4.564 1.00 65.69 96 LYS A N 1
ATOM 845 C CA . LYS A 1 96 ? 14.991 3.425 -5.980 1.00 65.69 96 LYS A CA 1
ATOM 846 C C . LYS A 1 96 ? 16.106 4.303 -6.557 1.00 65.69 96 LYS A C 1
ATOM 848 O O . LYS A 1 96 ? 16.565 4.017 -7.651 1.00 65.69 96 LYS A O 1
ATOM 853 N N . ALA A 1 97 ? 16.578 5.311 -5.820 1.00 60.06 97 ALA A N 1
ATOM 854 C CA . ALA A 1 97 ? 17.696 6.147 -6.260 1.00 60.06 97 ALA A CA 1
ATOM 855 C C . ALA A 1 97 ? 19.020 5.365 -6.348 1.00 60.06 97 ALA A C 1
ATOM 857 O O . ALA A 1 97 ? 19.782 5.567 -7.287 1.00 60.06 97 ALA A O 1
ATOM 858 N N . ILE A 1 98 ? 19.288 4.453 -5.405 1.00 69.81 98 ILE A N 1
ATOM 859 C CA . ILE A 1 98 ? 20.465 3.568 -5.437 1.00 69.81 98 ILE A CA 1
ATOM 860 C C . ILE A 1 98 ? 20.365 2.573 -6.599 1.00 69.81 98 ILE A C 1
ATOM 862 O O . ILE A 1 98 ? 21.347 2.370 -7.304 1.00 69.81 98 ILE A O 1
ATOM 866 N N . ASP A 1 99 ? 19.191 1.991 -6.831 1.00 73.12 99 ASP A N 1
ATOM 867 C CA . ASP A 1 99 ? 18.955 1.027 -7.905 1.00 73.12 99 ASP A CA 1
ATOM 868 C C . ASP A 1 99 ? 19.007 1.706 -9.284 1.00 73.12 99 ASP A C 1
ATOM 870 O O . ASP A 1 99 ? 19.556 1.140 -10.224 1.00 73.12 99 ASP A O 1
ATOM 874 N N . GLU A 1 100 ? 18.471 2.923 -9.426 1.00 69.75 100 GLU A N 1
ATOM 875 C CA . GLU A 1 100 ? 18.585 3.732 -10.648 1.00 69.75 100 GLU A CA 1
ATOM 876 C C . GLU A 1 100 ? 20.035 4.154 -10.907 1.00 69.75 100 GLU A C 1
ATOM 878 O O . GLU A 1 100 ? 20.501 4.068 -12.042 1.00 69.75 100 GLU A O 1
ATOM 883 N N . PHE A 1 101 ? 20.777 4.526 -9.863 1.00 70.19 101 PHE A N 1
ATOM 884 C CA . PHE A 1 101 ? 22.200 4.841 -9.970 1.00 70.19 101 PHE A CA 1
ATOM 885 C C . PHE A 1 101 ? 23.037 3.612 -10.355 1.00 70.19 101 PHE A C 1
ATOM 887 O O . PHE A 1 101 ? 23.851 3.682 -11.272 1.00 70.19 101 PHE A O 1
ATOM 894 N N . ALA A 1 102 ? 22.795 2.461 -9.722 1.00 72.25 102 ALA A N 1
ATOM 895 C CA . ALA A 1 102 ? 23.458 1.201 -10.051 1.00 72.25 102 ALA A CA 1
ATOM 896 C C . ALA A 1 102 ? 23.117 0.721 -11.471 1.00 72.25 102 ALA A C 1
ATOM 898 O O . ALA A 1 102 ? 23.989 0.220 -12.178 1.00 72.25 102 ALA A O 1
ATOM 899 N N . LYS A 1 103 ? 21.868 0.917 -11.920 1.00 76.25 103 LYS A N 1
ATOM 900 C CA . LYS A 1 103 ? 21.474 0.692 -13.317 1.00 76.25 103 LYS A CA 1
ATOM 901 C C . LYS A 1 103 ? 22.229 1.614 -14.268 1.00 76.25 103 LYS A C 1
ATOM 903 O O . LYS A 1 103 ? 22.683 1.132 -15.295 1.00 76.25 103 LYS A O 1
ATOM 908 N N . GLY A 1 104 ? 22.387 2.894 -13.924 1.00 70.88 104 GLY A N 1
ATOM 909 C CA . GLY A 1 104 ? 23.155 3.858 -14.714 1.00 70.88 104 GLY A CA 1
ATOM 910 C C . GLY A 1 104 ? 24.616 3.445 -14.892 1.00 70.88 104 GLY A C 1
ATOM 911 O O . GLY A 1 104 ? 25.086 3.387 -16.023 1.00 70.88 104 GLY A O 1
ATOM 912 N N . ILE A 1 105 ? 25.293 3.069 -13.800 1.00 75.94 105 ILE A N 1
ATOM 913 C CA . ILE A 1 105 ? 26.681 2.572 -13.840 1.00 75.94 105 ILE A CA 1
ATOM 914 C C . ILE A 1 105 ? 26.790 1.338 -14.734 1.00 75.94 105 ILE A C 1
ATOM 916 O O . ILE A 1 105 ? 27.650 1.280 -15.605 1.00 75.94 105 ILE A O 1
ATOM 920 N N . LYS A 1 106 ? 25.890 0.364 -14.558 1.00 76.44 106 LYS A N 1
ATOM 921 C CA . LYS A 1 106 ? 25.912 -0.862 -15.357 1.00 76.44 106 LYS A CA 1
ATOM 922 C C . LYS A 1 106 ? 25.701 -0.580 -16.849 1.00 76.44 106 LYS A C 1
ATOM 924 O O . LYS A 1 106 ? 26.370 -1.177 -17.681 1.00 76.44 106 LYS A O 1
ATOM 929 N N . LEU A 1 107 ? 24.800 0.344 -17.183 1.00 74.31 107 LEU A N 1
ATOM 930 C CA . LEU A 1 107 ? 24.521 0.733 -18.567 1.00 74.31 107 LEU A CA 1
ATOM 931 C C . LEU A 1 107 ? 25.738 1.404 -19.222 1.00 74.31 107 LEU A C 1
ATOM 933 O O . LEU A 1 107 ? 26.014 1.188 -20.399 1.00 74.31 107 LEU A O 1
ATOM 937 N N . GLU A 1 108 ? 26.481 2.192 -18.448 1.00 71.44 108 GLU A N 1
ATOM 938 C CA . GLU A 1 108 ? 27.719 2.835 -18.881 1.00 71.44 108 GLU A CA 1
ATOM 939 C C . GLU A 1 108 ? 28.857 1.812 -19.069 1.00 71.44 108 GLU A C 1
ATOM 941 O O . GLU A 1 108 ? 29.534 1.827 -20.097 1.00 71.44 108 GLU A O 1
ATOM 946 N N . GLU A 1 109 ? 29.017 0.860 -18.145 1.00 76.00 109 GLU A N 1
ATOM 947 C CA . GLU A 1 109 ? 29.958 -0.264 -18.276 1.00 76.00 109 GLU A CA 1
ATOM 948 C C . GLU A 1 109 ? 29.642 -1.153 -19.492 1.00 76.00 109 GLU A C 1
ATOM 950 O O . GLU A 1 109 ? 30.545 -1.503 -20.259 1.00 76.00 109 GLU A O 1
ATOM 955 N N . ASP A 1 110 ? 28.364 -1.476 -19.710 1.00 74.50 110 ASP A N 1
ATOM 956 C CA . ASP A 1 110 ? 27.889 -2.247 -20.862 1.00 74.50 110 ASP A CA 1
ATOM 957 C C . ASP A 1 110 ? 28.150 -1.498 -22.182 1.00 74.50 110 ASP A C 1
ATOM 959 O O . ASP A 1 110 ? 28.593 -2.104 -23.160 1.00 74.50 110 ASP A O 1
ATOM 963 N N . TYR A 1 111 ? 27.968 -0.174 -22.205 1.00 75.44 111 TYR A N 1
ATOM 964 C CA . TYR A 1 111 ? 28.280 0.661 -23.367 1.00 75.44 111 TYR A CA 1
ATOM 965 C C . TYR A 1 111 ? 29.782 0.683 -23.681 1.00 75.44 111 TYR A C 1
ATOM 967 O O . TYR A 1 111 ? 30.184 0.498 -24.833 1.00 75.44 111 TYR A O 1
ATOM 975 N N . PHE A 1 112 ? 30.639 0.843 -22.667 1.00 75.38 112 PHE A N 1
ATOM 976 C CA . PHE A 1 112 ? 32.088 0.766 -22.859 1.00 75.38 112 PHE A CA 1
ATOM 977 C C . PHE A 1 112 ? 32.540 -0.627 -23.311 1.00 75.38 112 PHE A C 1
ATOM 979 O O . PHE A 1 112 ? 33.436 -0.725 -24.152 1.00 75.38 112 PHE A O 1
ATOM 986 N N . ARG A 1 113 ? 31.918 -1.708 -22.818 1.00 88.19 113 ARG A N 1
ATOM 987 C CA . ARG A 1 113 ? 32.150 -3.067 -23.336 1.00 88.19 113 ARG A CA 1
ATOM 988 C C . ARG A 1 113 ? 31.798 -3.140 -24.819 1.00 88.19 113 ARG A C 1
ATOM 990 O O . ARG A 1 113 ? 32.652 -3.530 -25.610 1.00 88.19 113 ARG A O 1
ATOM 997 N N . TYR A 1 114 ? 30.585 -2.727 -25.185 1.00 76.31 114 TYR A N 1
ATOM 998 C CA . TYR A 1 114 ? 30.094 -2.753 -26.561 1.00 76.31 114 TYR A CA 1
ATOM 999 C C . TYR A 1 114 ? 31.026 -1.993 -27.516 1.00 76.31 114 TYR A C 1
ATOM 1001 O O . TYR A 1 114 ? 31.396 -2.510 -28.567 1.00 76.31 114 TYR A O 1
ATOM 1009 N N . LEU A 1 115 ? 31.502 -0.801 -27.138 1.00 76.69 115 LEU A N 1
ATOM 1010 C CA . LEU A 1 115 ? 32.428 -0.017 -27.967 1.00 76.69 115 LEU A CA 1
ATOM 1011 C C . LEU A 1 115 ? 33.764 -0.723 -28.244 1.00 76.69 115 LEU A C 1
ATOM 1013 O O . LEU A 1 115 ? 34.362 -0.487 -29.300 1.00 76.69 115 LEU A O 1
ATOM 1017 N N . ASN A 1 116 ? 34.208 -1.573 -27.317 1.00 81.06 116 ASN A N 1
ATOM 1018 C CA . ASN A 1 116 ? 35.444 -2.344 -27.418 1.00 81.06 116 ASN A CA 1
ATOM 1019 C C . ASN A 1 116 ? 35.274 -3.677 -28.168 1.00 81.06 116 ASN A C 1
ATOM 1021 O O . ASN A 1 116 ? 36.273 -4.352 -28.422 1.00 81.06 116 ASN A O 1
ATOM 1025 N N . LEU A 1 117 ? 34.048 -4.053 -28.550 1.00 81.56 117 LEU A N 1
ATOM 1026 C CA . LEU A 1 117 ? 33.806 -5.261 -29.331 1.00 81.56 117 LEU A CA 1
ATOM 1027 C C . LEU A 1 117 ? 34.280 -5.102 -30.792 1.00 81.56 117 LEU A C 1
ATOM 1029 O O . LEU A 1 117 ? 34.176 -4.021 -31.398 1.00 81.56 117 LEU A O 1
ATOM 1033 N N . PRO A 1 118 ? 34.755 -6.193 -31.416 1.00 84.00 118 PRO A N 1
ATOM 1034 C CA . PRO A 1 118 ? 34.936 -6.272 -32.861 1.00 84.00 118 PRO A CA 1
ATOM 1035 C C . PRO A 1 118 ? 33.656 -5.875 -33.619 1.00 84.00 118 PRO A C 1
ATOM 1037 O O . PRO A 1 118 ? 32.541 -6.108 -33.161 1.00 84.00 118 PRO A O 1
ATOM 1040 N N . SER A 1 119 ? 33.786 -5.285 -34.814 1.00 79.38 119 SER A N 1
ATOM 1041 C CA . SER A 1 119 ? 32.628 -4.738 -35.552 1.00 79.38 119 SER A CA 1
ATOM 1042 C C . SER A 1 119 ? 31.539 -5.768 -35.874 1.00 79.38 119 SER A C 1
ATOM 1044 O O . SER A 1 119 ? 30.368 -5.415 -35.918 1.00 79.38 119 SER A O 1
ATOM 1046 N N . HIS A 1 120 ? 31.914 -7.029 -36.097 1.00 76.94 120 HIS A N 1
ATOM 1047 C CA . HIS A 1 120 ? 30.974 -8.104 -36.408 1.00 76.94 120 HIS A CA 1
ATOM 1048 C C . HIS A 1 120 ? 30.171 -8.556 -35.179 1.00 76.94 120 HIS A C 1
ATOM 1050 O O . HIS A 1 120 ? 29.007 -8.909 -35.324 1.00 76.94 120 HIS A O 1
ATOM 1056 N N . GLU A 1 121 ? 30.758 -8.490 -33.981 1.00 76.94 121 GLU A N 1
ATOM 1057 C CA . GLU A 1 121 ? 30.064 -8.789 -32.722 1.00 76.94 121 GLU A CA 1
ATOM 1058 C C . GLU A 1 121 ? 29.101 -7.655 -32.350 1.00 76.94 121 GLU A C 1
ATOM 1060 O O . GLU A 1 121 ? 27.952 -7.923 -32.015 1.00 76.94 121 GLU A O 1
ATOM 1065 N N . ARG A 1 122 ? 29.498 -6.387 -32.552 1.00 76.81 122 ARG A N 1
ATOM 1066 C CA . ARG A 1 122 ? 28.588 -5.234 -32.394 1.00 76.81 122 ARG A CA 1
ATOM 1067 C C . ARG A 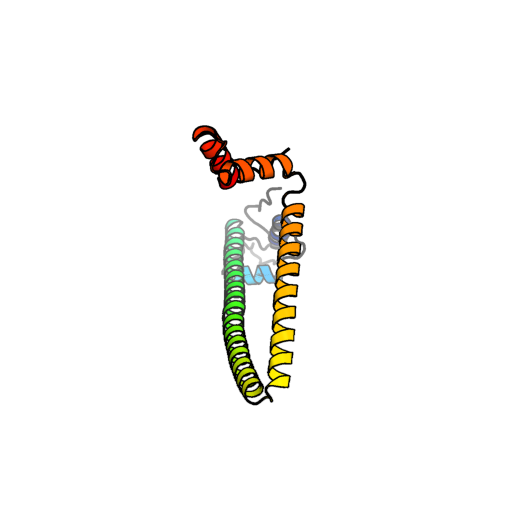1 122 ? 27.369 -5.301 -33.301 1.00 76.81 122 ARG A C 1
ATOM 1069 O O . ARG A 1 122 ? 26.260 -5.082 -32.844 1.00 76.81 122 ARG A O 1
ATOM 1076 N N . MET A 1 123 ? 27.570 -5.634 -34.576 1.00 76.06 123 MET A N 1
ATOM 1077 C CA . MET A 1 123 ? 26.461 -5.794 -35.520 1.00 76.06 123 MET A CA 1
ATOM 1078 C C . MET A 1 123 ? 25.491 -6.904 -35.103 1.00 76.06 123 MET A C 1
ATOM 1080 O O . MET A 1 123 ? 24.298 -6.794 -35.373 1.00 76.06 123 MET A O 1
ATOM 1084 N N . SER A 1 124 ? 25.995 -7.971 -34.475 1.00 77.19 124 SER A N 1
ATOM 1085 C CA . SER A 1 124 ? 25.155 -9.045 -33.943 1.00 77.19 124 SER A CA 1
ATOM 1086 C C . SER A 1 124 ? 24.335 -8.558 -32.747 1.00 77.19 124 SER A C 1
ATOM 1088 O O . SER A 1 124 ? 23.123 -8.749 -32.744 1.00 77.19 124 SER A O 1
ATOM 1090 N N . GLU A 1 125 ? 24.964 -7.872 -31.784 1.00 79.19 125 GLU A N 1
ATOM 1091 C CA . GLU A 1 125 ? 24.263 -7.294 -30.624 1.00 79.19 125 GLU A CA 1
ATOM 1092 C C . GLU A 1 125 ? 23.233 -6.226 -31.048 1.00 79.19 125 GLU A C 1
ATOM 1094 O O . GLU A 1 125 ? 22.118 -6.207 -30.530 1.00 79.19 125 GLU A O 1
ATOM 1099 N N . ASP A 1 126 ? 23.543 -5.389 -32.045 1.00 77.00 126 ASP A N 1
ATOM 1100 C CA . ASP A 1 126 ? 22.606 -4.393 -32.588 1.00 77.00 126 ASP A CA 1
ATOM 1101 C C . ASP A 1 126 ? 21.387 -5.046 -33.246 1.00 77.00 126 ASP A C 1
ATOM 1103 O O . ASP A 1 126 ? 20.259 -4.564 -33.117 1.00 77.00 126 ASP A O 1
ATOM 1107 N N . PHE A 1 127 ? 21.612 -6.136 -33.980 1.00 76.44 127 PHE A N 1
ATOM 1108 C CA . PHE A 1 127 ? 20.549 -6.871 -34.650 1.00 76.44 127 PHE A CA 1
ATOM 1109 C C . PHE A 1 127 ? 19.644 -7.590 -33.644 1.00 76.44 127 PHE A C 1
ATOM 1111 O O . PHE A 1 127 ? 18.421 -7.531 -33.768 1.00 76.44 127 PHE A O 1
ATOM 1118 N N . GLU A 1 128 ? 20.226 -8.209 -32.615 1.00 72.94 128 GLU A N 1
ATOM 1119 C CA . GLU A 1 128 ? 19.477 -8.814 -31.510 1.00 72.94 128 GLU A CA 1
ATOM 1120 C C . GLU A 1 128 ? 18.640 -7.770 -30.758 1.00 72.94 128 GLU A C 1
ATOM 1122 O O . GLU A 1 128 ? 17.440 -7.979 -30.569 1.00 72.94 128 GLU A O 1
ATOM 1127 N N . LEU A 1 129 ? 19.217 -6.607 -30.437 1.00 72.62 129 LEU A N 1
ATOM 1128 C CA . LEU A 1 129 ? 18.501 -5.502 -29.793 1.00 72.62 129 LEU A CA 1
ATOM 1129 C C . LEU A 1 129 ? 17.337 -4.989 -30.656 1.00 72.62 129 LEU A C 1
ATOM 1131 O O . LEU A 1 129 ? 16.255 -4.696 -30.146 1.00 72.62 129 LEU A O 1
ATOM 1135 N N . GLN A 1 130 ? 17.527 -4.885 -31.975 1.00 71.88 130 GLN A N 1
ATOM 1136 C CA . GLN A 1 130 ? 16.448 -4.494 -32.886 1.00 71.88 130 GLN A CA 1
ATOM 1137 C C . GLN A 1 130 ? 15.300 -5.507 -32.895 1.00 71.88 130 GLN A C 1
ATOM 1139 O O . GLN A 1 130 ? 14.136 -5.097 -32.904 1.00 71.88 130 GLN A O 1
ATOM 1144 N N . ILE A 1 131 ? 15.605 -6.807 -32.875 1.00 72.69 131 ILE A N 1
ATOM 1145 C CA . ILE A 1 131 ? 14.592 -7.865 -32.790 1.00 72.69 131 ILE A CA 1
ATOM 1146 C C . ILE A 1 131 ? 13.850 -7.790 -31.453 1.00 72.69 131 ILE A C 1
ATOM 1148 O O . ILE A 1 131 ? 12.624 -7.895 -31.437 1.00 72.69 131 ILE A O 1
ATOM 1152 N N . GLU A 1 132 ? 14.559 -7.562 -30.348 1.00 62.94 132 GLU A N 1
ATOM 1153 C CA . GLU A 1 132 ? 13.959 -7.425 -29.017 1.00 62.94 132 GLU A CA 1
ATOM 1154 C C . GLU A 1 132 ? 12.993 -6.231 -28.959 1.00 62.94 132 GLU A C 1
ATOM 1156 O O . GLU A 1 132 ? 11.838 -6.384 -28.564 1.00 62.94 132 GLU A O 1
ATOM 1161 N N . ILE A 1 133 ? 13.397 -5.070 -29.488 1.00 69.75 133 ILE A N 1
ATOM 1162 C CA . ILE A 1 133 ? 12.530 -3.885 -29.597 1.00 69.75 133 ILE A CA 1
ATOM 1163 C C . ILE A 1 133 ? 11.289 -4.172 -30.457 1.00 69.75 133 ILE A C 1
ATOM 1165 O O . ILE A 1 133 ? 10.188 -3.701 -30.154 1.00 69.75 133 ILE A O 1
ATOM 1169 N N . GLN A 1 134 ? 11.435 -4.916 -31.555 1.00 64.50 134 GLN A N 1
ATOM 1170 C CA . GLN A 1 134 ? 10.294 -5.304 -32.387 1.00 64.50 134 GLN A CA 1
ATOM 1171 C C . GLN A 1 134 ? 9.341 -6.240 -31.636 1.00 64.50 134 GLN A C 1
ATOM 1173 O O . GLN A 1 134 ? 8.129 -6.019 -31.674 1.00 64.50 134 GLN A O 1
ATOM 1178 N N . ALA A 1 135 ? 9.872 -7.233 -30.921 1.00 61.88 135 ALA A N 1
ATOM 1179 C CA . ALA A 1 135 ? 9.083 -8.148 -30.104 1.00 61.88 135 ALA A CA 1
ATOM 1180 C C . ALA A 1 135 ? 8.315 -7.403 -29.000 1.00 61.88 135 ALA A C 1
ATOM 1182 O O . ALA A 1 135 ? 7.107 -7.595 -28.864 1.00 61.88 135 ALA A O 1
ATOM 1183 N N . ASP A 1 136 ? 8.969 -6.485 -28.285 1.00 56.34 136 ASP A N 1
ATOM 1184 C CA . ASP A 1 136 ? 8.341 -5.662 -27.247 1.00 56.34 136 ASP A CA 1
ATOM 1185 C C . ASP A 1 136 ? 7.214 -4.786 -27.798 1.00 56.34 136 ASP A C 1
ATOM 1187 O O . ASP A 1 136 ? 6.159 -4.641 -27.172 1.00 56.34 136 ASP A O 1
ATOM 1191 N N . ASN A 1 137 ? 7.400 -4.214 -28.989 1.00 64.88 137 ASN A N 1
ATOM 1192 C CA . ASN A 1 137 ? 6.361 -3.422 -29.639 1.00 64.88 137 ASN A CA 1
ATOM 1193 C C . ASN A 1 137 ? 5.145 -4.273 -30.021 1.00 64.88 137 ASN A C 1
ATOM 1195 O O . ASN A 1 137 ? 4.017 -3.829 -29.799 1.00 64.88 137 ASN A O 1
ATOM 1199 N N . ILE A 1 138 ? 5.362 -5.486 -30.540 1.00 68.31 138 ILE A N 1
ATOM 1200 C CA . ILE A 1 138 ? 4.284 -6.435 -30.854 1.00 68.31 138 ILE A CA 1
ATOM 1201 C C . ILE A 1 138 ? 3.543 -6.829 -29.572 1.00 68.31 138 ILE A C 1
ATOM 1203 O O . ILE A 1 138 ? 2.328 -6.671 -29.493 1.00 68.31 138 ILE A O 1
ATOM 1207 N N . ILE A 1 139 ? 4.269 -7.237 -28.525 1.00 57.56 139 ILE A N 1
ATOM 1208 C CA . ILE A 1 139 ? 3.682 -7.611 -27.229 1.00 57.56 139 ILE A CA 1
ATOM 1209 C C . ILE A 1 139 ? 2.866 -6.451 -26.653 1.00 57.56 139 ILE A C 1
ATOM 1211 O O . ILE A 1 139 ? 1.745 -6.643 -26.185 1.00 57.56 139 ILE A O 1
ATOM 1215 N N . LYS A 1 140 ? 3.397 -5.227 -26.702 1.00 59.62 140 LYS A N 1
ATOM 1216 C CA . LYS A 1 140 ? 2.695 -4.033 -26.224 1.00 59.62 140 LYS A CA 1
ATOM 1217 C C . LYS A 1 140 ? 1.412 -3.772 -27.013 1.00 59.62 140 LYS A C 1
ATOM 1219 O O . LYS A 1 140 ? 0.402 -3.427 -26.400 1.00 59.62 140 LYS A O 1
ATOM 1224 N N . GLN A 1 141 ? 1.438 -3.913 -28.338 1.00 70.44 141 GLN A N 1
ATOM 1225 C CA . GLN A 1 141 ? 0.247 -3.766 -29.178 1.00 70.44 141 GLN A CA 1
ATOM 1226 C C . GLN A 1 141 ? -0.808 -4.821 -28.834 1.00 70.44 141 GLN A C 1
ATOM 1228 O O . GLN A 1 141 ? -1.952 -4.453 -28.564 1.00 70.44 141 GLN A O 1
ATOM 1233 N N . ASP A 1 142 ? -0.411 -6.087 -28.710 1.00 66.44 142 ASP A N 1
ATOM 1234 C CA . ASP A 1 142 ? -1.301 -7.186 -28.325 1.00 66.44 142 ASP A CA 1
ATOM 1235 C C . ASP A 1 142 ? -1.899 -6.970 -26.929 1.00 66.44 142 ASP A C 1
ATOM 1237 O O . ASP A 1 142 ? -3.099 -7.145 -26.713 1.00 66.44 142 ASP A O 1
ATOM 1241 N N . MET A 1 143 ? -1.088 -6.539 -25.959 1.00 56.41 143 MET A N 1
ATOM 1242 C CA . MET A 1 143 ? -1.556 -6.236 -24.606 1.00 56.41 143 MET A CA 1
ATOM 1243 C C . MET A 1 143 ? -2.556 -5.080 -24.594 1.00 56.41 143 MET A C 1
ATOM 1245 O O . MET A 1 143 ? -3.538 -5.140 -23.853 1.00 56.41 143 MET A O 1
ATOM 1249 N N . LEU A 1 144 ? -2.330 -4.038 -25.398 1.00 68.81 144 LEU A N 1
ATOM 1250 C CA . LEU A 1 144 ? -3.265 -2.922 -25.535 1.00 68.81 144 LEU A CA 1
ATOM 1251 C C . LEU A 1 144 ? -4.566 -3.371 -26.200 1.00 68.81 144 LEU A C 1
ATOM 1253 O O . LEU A 1 144 ? -5.636 -3.008 -25.717 1.00 68.81 144 LEU A O 1
ATOM 1257 N N . GLU A 1 145 ? -4.491 -4.202 -27.239 1.00 70.69 145 GLU A N 1
ATOM 1258 C CA . GLU A 1 145 ? -5.662 -4.773 -27.903 1.00 70.69 145 GLU A CA 1
ATOM 1259 C C . GLU A 1 145 ? -6.470 -5.668 -26.950 1.00 70.69 145 GLU A C 1
ATOM 1261 O O . GLU A 1 145 ? -7.692 -5.542 -26.857 1.00 70.69 145 GLU A O 1
ATOM 1266 N N . LEU A 1 146 ? -5.807 -6.530 -26.175 1.00 62.91 146 LEU A N 1
ATOM 1267 C CA . LEU A 1 146 ? -6.445 -7.382 -25.168 1.00 62.91 146 LEU A CA 1
ATOM 1268 C C . LEU A 1 146 ? -7.068 -6.568 -24.031 1.00 62.91 146 LEU A C 1
ATOM 1270 O O . LEU A 1 146 ? -8.178 -6.880 -23.593 1.00 62.91 146 LEU A O 1
ATOM 1274 N N . CYS A 1 147 ? -6.380 -5.530 -23.547 1.00 64.62 147 CYS A N 1
ATOM 1275 C CA . CYS A 1 147 ? -6.931 -4.608 -22.553 1.00 64.62 147 CYS A CA 1
ATOM 1276 C C . CYS A 1 147 ? -8.159 -3.888 -23.105 1.00 64.62 147 CYS A C 1
ATOM 1278 O O . CYS A 1 147 ? -9.176 -3.816 -22.421 1.00 64.62 147 CYS A O 1
ATOM 1280 N N . PHE A 1 148 ? -8.090 -3.410 -24.346 1.00 66.50 148 PHE A N 1
ATOM 1281 C CA . PHE A 1 148 ? -9.206 -2.761 -25.015 1.00 66.50 148 PHE A CA 1
ATOM 1282 C C . PHE A 1 148 ? -10.411 -3.708 -25.131 1.00 66.50 148 PHE A C 1
ATOM 1284 O O . PHE A 1 148 ? -11.493 -3.369 -24.659 1.00 66.50 148 PHE A O 1
ATOM 1291 N N . LYS A 1 149 ? -10.211 -4.939 -25.624 1.00 62.12 149 LYS A N 1
ATOM 1292 C CA . LYS A 1 149 ? -11.260 -5.973 -25.716 1.00 62.12 149 LYS A CA 1
ATOM 1293 C C . LYS A 1 149 ? -11.853 -6.358 -24.357 1.00 62.12 149 LYS A C 1
ATOM 1295 O O . LYS A 1 149 ? -13.045 -6.618 -24.267 1.00 62.12 149 LYS A O 1
ATOM 1300 N N . LYS A 1 150 ? -11.047 -6.407 -23.289 1.00 66.12 150 LYS A N 1
ATOM 1301 C CA . LYS A 1 150 ? -11.539 -6.709 -21.930 1.00 66.12 150 LYS A CA 1
ATOM 1302 C C . LYS A 1 150 ? -12.314 -5.558 -21.300 1.00 66.12 150 LYS A C 1
ATOM 1304 O O . LYS A 1 150 ? -13.273 -5.809 -20.579 1.00 66.12 150 LYS A O 1
ATOM 1309 N N . LEU A 1 151 ? -11.859 -4.323 -21.501 1.00 53.66 151 LEU A N 1
ATOM 1310 C CA . LEU A 1 151 ? -12.499 -3.131 -20.941 1.00 53.66 151 LEU A CA 1
ATOM 1311 C C . LEU A 1 151 ? -13.776 -2.765 -21.701 1.00 53.66 151 LEU A C 1
ATOM 1313 O O . LEU A 1 151 ? -14.685 -2.179 -21.117 1.00 53.66 151 LEU A O 1
ATOM 1317 N N . PHE A 1 152 ? -13.849 -3.139 -22.976 1.00 65.06 152 PHE A N 1
ATOM 1318 C CA . PHE A 1 152 ? -14.946 -2.813 -23.873 1.00 65.06 152 PHE A CA 1
ATOM 1319 C C . PHE A 1 152 ? -15.395 -4.046 -24.680 1.00 65.06 152 PHE A C 1
ATOM 1321 O O . PHE A 1 152 ? -15.255 -4.062 -25.903 1.00 65.06 152 PHE A O 1
ATOM 1328 N N . PRO A 1 153 ? -15.918 -5.093 -24.015 1.00 64.31 153 PRO A N 1
ATOM 1329 C CA . PRO A 1 153 ? -16.256 -6.360 -24.669 1.00 64.31 153 PRO A CA 1
ATOM 1330 C C . PRO A 1 153 ? -17.404 -6.236 -25.678 1.00 64.31 153 PRO A C 1
ATOM 1332 O O . PRO A 1 153 ? -17.442 -6.987 -26.648 1.00 64.31 153 PRO A O 1
ATOM 1335 N N . ASP A 1 154 ? -18.298 -5.268 -25.470 1.00 60.31 154 ASP A N 1
ATOM 1336 C CA . ASP A 1 154 ? -19.493 -5.047 -26.293 1.00 60.31 154 ASP A CA 1
ATOM 1337 C C . ASP A 1 154 ? -19.284 -3.978 -27.379 1.00 60.31 154 ASP A C 1
ATOM 1339 O O . ASP A 1 154 ? -20.208 -3.635 -28.116 1.00 60.31 154 ASP A O 1
ATOM 1343 N N . ILE A 1 155 ? -18.066 -3.432 -27.479 1.00 62.25 155 ILE A N 1
ATOM 1344 C CA . ILE A 1 155 ? -17.707 -2.472 -28.518 1.00 62.25 155 ILE A CA 1
ATOM 1345 C C . ILE A 1 155 ? -17.255 -3.239 -29.757 1.00 62.25 155 ILE A C 1
ATOM 1347 O O . ILE A 1 155 ? -16.176 -3.833 -29.794 1.00 62.25 155 ILE A O 1
ATOM 1351 N N . LEU A 1 156 ? -18.080 -3.179 -30.797 1.00 60.34 156 LEU A N 1
ATOM 1352 C CA . LEU A 1 156 ? -17.728 -3.644 -32.131 1.00 60.34 156 LEU A CA 1
ATOM 1353 C C . LEU A 1 156 ? -17.273 -2.444 -32.964 1.00 60.34 156 LEU A C 1
ATOM 1355 O O . LEU A 1 156 ? -17.977 -1.444 -33.086 1.00 60.34 156 LEU A O 1
ATOM 1359 N N . LEU A 1 157 ? -16.067 -2.537 -33.522 1.00 60.91 157 LEU A N 1
ATOM 1360 C CA . LEU A 1 157 ? -15.595 -1.591 -34.527 1.00 60.91 157 LEU A CA 1
ATOM 1361 C C . LEU A 1 157 ? -16.135 -2.038 -35.885 1.00 60.91 157 LEU A C 1
ATOM 1363 O O . LEU A 1 157 ? -15.736 -3.095 -36.383 1.00 60.91 157 LEU A O 1
ATOM 1367 N N . ASP A 1 158 ? -17.018 -1.241 -36.486 1.00 66.94 158 ASP A N 1
ATOM 1368 C CA . ASP A 1 158 ? -17.439 -1.461 -37.868 1.00 66.94 158 ASP A CA 1
ATOM 1369 C C . ASP A 1 158 ? -16.275 -1.116 -38.808 1.00 66.94 158 ASP A C 1
ATOM 1371 O O . ASP A 1 158 ? -15.977 0.039 -39.123 1.00 66.94 158 ASP A O 1
ATOM 1375 N N . LYS A 1 159 ? -15.548 -2.161 -39.205 1.00 65.62 159 LYS A N 1
ATOM 1376 C CA . LYS A 1 159 ? -14.347 -2.052 -40.032 1.00 65.62 159 LYS A CA 1
ATOM 1377 C C . LYS A 1 159 ? -14.653 -1.510 -41.429 1.00 65.62 159 LYS A C 1
ATOM 1379 O O . LYS A 1 159 ? -13.797 -0.833 -41.999 1.00 65.62 159 LYS A O 1
ATOM 1384 N N . GLU A 1 160 ? -15.824 -1.817 -41.984 1.00 70.69 160 GLU A N 1
ATOM 1385 C CA . GLU A 1 160 ? -16.200 -1.343 -43.316 1.00 70.69 160 GLU A CA 1
ATOM 1386 C C . GLU A 1 160 ? -16.576 0.140 -43.262 1.00 70.69 160 GLU A C 1
ATOM 1388 O O . GLU A 1 160 ? -16.113 0.910 -44.103 1.00 70.69 160 GLU A O 1
ATOM 1393 N N . GLU A 1 161 ? -17.290 0.577 -42.222 1.00 70.69 161 GLU A N 1
ATOM 1394 C CA . GLU A 1 161 ? -17.589 1.998 -42.014 1.00 70.69 161 GLU A CA 1
ATOM 1395 C C . GLU A 1 161 ? -16.313 2.829 -41.777 1.00 70.69 161 GLU A C 1
ATOM 1397 O O . GLU A 1 161 ? -16.124 3.881 -42.396 1.00 70.69 161 GLU A O 1
ATOM 1402 N N . LEU A 1 162 ? -15.373 2.333 -40.961 1.00 71.00 162 LEU A N 1
ATOM 1403 C CA . LEU A 1 162 ? -14.081 2.996 -40.742 1.00 71.00 162 LEU A CA 1
ATOM 1404 C C . LEU A 1 162 ? -13.267 3.113 -42.038 1.00 71.00 162 LEU A C 1
ATOM 1406 O O . LEU A 1 162 ? -12.693 4.164 -42.326 1.00 71.00 162 LEU A O 1
ATOM 1410 N N . LYS A 1 163 ? -13.216 2.041 -42.832 1.00 71.38 163 LYS A N 1
ATOM 1411 C CA . LYS A 1 163 ? -12.500 2.020 -44.111 1.00 71.38 163 LYS A CA 1
ATOM 1412 C C . LYS A 1 163 ? -13.100 3.011 -45.110 1.00 71.38 163 LYS A C 1
ATOM 1414 O O . LYS A 1 163 ? -12.339 3.697 -45.787 1.00 71.38 163 LYS A O 1
ATOM 1419 N N . MET A 1 164 ? -14.428 3.108 -45.189 1.00 73.88 164 MET A N 1
ATOM 1420 C CA . MET A 1 164 ? -15.108 4.072 -46.060 1.00 73.88 164 MET A CA 1
ATOM 1421 C C . MET A 1 164 ? -14.811 5.516 -45.645 1.00 73.88 164 MET A C 1
ATOM 1423 O O . MET A 1 164 ? -14.475 6.330 -46.500 1.00 73.88 164 MET A O 1
ATOM 1427 N N . ASN A 1 165 ? -14.838 5.823 -44.345 1.00 69.94 165 ASN A N 1
ATOM 1428 C CA . ASN A 1 165 ? -14.518 7.163 -43.842 1.00 69.94 165 ASN A CA 1
ATOM 1429 C C . ASN A 1 165 ? -13.045 7.548 -44.058 1.00 69.94 165 ASN A C 1
ATOM 1431 O O . ASN A 1 165 ? -12.763 8.672 -44.466 1.00 69.94 165 ASN A O 1
ATOM 1435 N N . LEU A 1 166 ? -12.103 6.618 -43.858 1.00 74.62 166 LEU A N 1
ATOM 1436 C CA . LEU A 1 166 ? -10.688 6.850 -44.180 1.00 74.62 166 LEU A CA 1
ATOM 1437 C C . LEU A 1 166 ? -10.487 7.113 -45.676 1.00 74.62 166 LEU A C 1
ATOM 1439 O O . LEU A 1 166 ? -9.772 8.038 -46.049 1.00 74.62 166 LEU A O 1
ATOM 1443 N N . LEU A 1 167 ? -11.163 6.342 -46.532 1.00 76.12 167 LEU A N 1
ATOM 1444 C CA . LEU A 1 167 ? -11.094 6.520 -47.980 1.00 76.12 167 LEU A CA 1
ATOM 1445 C C . LEU A 1 167 ? -11.695 7.863 -48.421 1.00 76.12 167 LEU A C 1
ATOM 1447 O O . LEU A 1 167 ? -11.141 8.498 -49.308 1.00 76.12 167 LEU A O 1
ATOM 1451 N N . ILE A 1 168 ? -12.766 8.335 -47.777 1.00 74.69 168 ILE A N 1
ATOM 1452 C CA . ILE A 1 168 ? -13.367 9.658 -48.021 1.00 74.69 168 ILE A CA 1
ATOM 1453 C C . ILE A 1 168 ? -12.399 10.793 -47.645 1.00 74.69 168 ILE A C 1
ATOM 1455 O O . ILE A 1 168 ? -12.260 11.749 -48.406 1.00 74.69 168 ILE A O 1
ATOM 1459 N N . VAL A 1 169 ? -11.692 10.680 -46.515 1.00 70.88 169 VAL A N 1
ATOM 1460 C CA . VAL A 1 169 ? -10.711 11.689 -46.070 1.00 70.88 169 VAL A CA 1
ATOM 1461 C C . VAL A 1 169 ? -9.476 11.729 -46.972 1.00 70.88 169 VAL A C 1
ATOM 1463 O O . VAL A 1 169 ? -9.033 12.819 -47.334 1.00 70.88 169 VAL A O 1
ATOM 1466 N N . ASP A 1 170 ? -8.950 10.568 -47.373 1.00 69.88 170 ASP A N 1
ATOM 1467 C CA . ASP A 1 170 ? -7.755 10.478 -48.226 1.00 69.88 170 ASP A CA 1
ATOM 1468 C C . ASP A 1 170 ? -8.053 10.680 -49.723 1.00 69.88 170 ASP A C 1
ATOM 1470 O O . ASP A 1 170 ? -7.162 11.057 -50.491 1.00 69.88 170 ASP A O 1
ATOM 1474 N N . SER A 1 171 ? -9.288 10.444 -50.179 1.00 63.66 171 SER A N 1
ATOM 1475 C CA . SER A 1 171 ? -9.643 10.646 -51.586 1.00 63.66 171 SER A CA 1
ATOM 1476 C C . SER A 1 171 ? -9.744 12.137 -51.887 1.00 63.66 171 SER A C 1
ATOM 1478 O O . SER A 1 171 ? -10.638 12.833 -51.416 1.00 63.66 171 SER A O 1
ATOM 1480 N N . SER A 1 172 ? -8.832 12.659 -52.707 1.00 58.53 172 SER A N 1
ATOM 1481 C CA . SER A 1 172 ? -8.821 14.072 -53.099 1.00 58.53 172 SER A CA 1
ATOM 1482 C C . SER A 1 172 ? -9.895 14.439 -54.138 1.00 58.53 172 SER A C 1
ATOM 1484 O O . SER A 1 172 ? -10.083 15.626 -54.398 1.00 58.53 172 SER A O 1
ATOM 1486 N N . ILE A 1 173 ? -10.618 13.456 -54.696 1.00 54.00 173 ILE A N 1
ATOM 1487 C CA . ILE A 1 173 ? -11.341 13.602 -55.973 1.00 54.00 173 ILE A CA 1
ATOM 1488 C C . ILE A 1 173 ? -12.871 13.419 -55.866 1.00 54.00 173 ILE A C 1
ATOM 1490 O O . ILE A 1 173 ? -13.576 14.093 -56.609 1.00 54.00 173 ILE A O 1
ATOM 1494 N N . ASP A 1 174 ? -13.404 12.615 -54.932 1.00 53.59 174 ASP A N 1
ATOM 1495 C CA . ASP A 1 174 ? -14.810 12.147 -55.016 1.00 53.59 174 ASP A CA 1
ATOM 1496 C C . ASP A 1 174 ? -15.719 12.459 -53.808 1.00 53.59 174 ASP A C 1
ATOM 1498 O O . ASP A 1 174 ? -16.883 12.066 -53.805 1.00 53.59 174 ASP A O 1
ATOM 1502 N N . SER A 1 175 ? -15.248 13.188 -52.794 1.00 58.44 175 SER A N 1
ATOM 1503 C CA . SER A 1 175 ? -16.048 13.525 -51.603 1.00 58.44 175 SER A CA 1
ATOM 1504 C C . SER A 1 175 ? -16.281 15.028 -51.478 1.00 58.44 175 SER A C 1
ATOM 1506 O O . SER A 1 175 ? -15.318 15.802 -51.533 1.00 58.44 175 SER A O 1
ATOM 1508 N N . ASN A 1 176 ? -17.526 15.453 -51.251 1.00 71.44 176 ASN A N 1
ATOM 1509 C CA . ASN A 1 176 ? -17.815 16.867 -51.001 1.00 7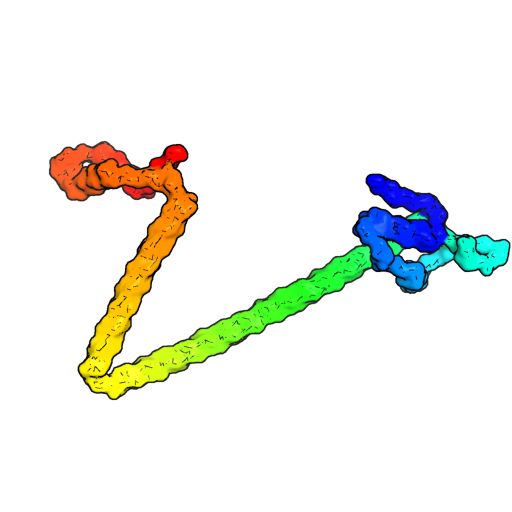1.44 176 ASN A CA 1
ATOM 1510 C C . ASN A 1 176 ? -17.297 17.303 -49.609 1.00 71.44 176 ASN A C 1
ATOM 1512 O O . ASN A 1 176 ? -17.111 16.477 -48.713 1.00 71.44 176 ASN A O 1
ATOM 1516 N N . ASP A 1 177 ? -17.074 18.603 -49.394 1.00 73.31 177 ASP A N 1
ATOM 1517 C CA . ASP A 1 177 ? -16.501 19.118 -48.135 1.00 73.31 177 ASP A CA 1
ATOM 1518 C C . ASP A 1 177 ? -17.340 18.778 -46.889 1.00 73.31 177 ASP A C 1
ATOM 1520 O O . ASP A 1 177 ? -16.807 18.668 -45.785 1.00 73.31 177 ASP A O 1
ATOM 1524 N N . THR A 1 178 ? -18.648 18.561 -47.057 1.00 76.12 178 THR A N 1
ATOM 1525 C CA . THR A 1 178 ? -19.542 18.138 -45.968 1.00 76.12 178 THR A CA 1
ATOM 1526 C C . THR A 1 178 ? -19.309 16.672 -45.604 1.00 76.12 178 THR A C 1
ATOM 1528 O O . THR A 1 178 ? -19.218 16.346 -44.426 1.00 76.12 178 THR A O 1
ATOM 1531 N N . GLU A 1 179 ? -19.147 15.791 -46.592 1.00 71.81 179 GLU A N 1
ATOM 1532 C CA . GLU A 1 179 ? -18.830 14.369 -46.388 1.00 71.81 179 GLU A CA 1
ATOM 1533 C C . GLU A 1 179 ? -17.448 14.190 -45.761 1.00 71.81 179 GLU A C 1
ATOM 1535 O O . GLU A 1 179 ? -17.298 13.403 -44.828 1.00 71.81 179 GLU A O 1
ATOM 1540 N N . ARG A 1 180 ? -16.457 14.986 -46.187 1.00 74.25 180 ARG A N 1
ATOM 1541 C CA . ARG A 1 180 ? -15.148 15.027 -45.517 1.00 74.25 180 ARG A CA 1
ATOM 1542 C C . ARG A 1 180 ? -15.248 15.535 -44.088 1.00 74.25 180 ARG A C 1
ATOM 1544 O O . ARG A 1 180 ? -14.617 14.961 -43.209 1.00 74.25 180 ARG A O 1
ATOM 1551 N N . GLY A 1 181 ? -16.035 16.585 -43.845 1.00 74.06 181 GLY A N 1
ATOM 1552 C CA . GLY A 1 181 ? -16.262 17.109 -42.498 1.00 74.06 181 GLY A CA 1
ATOM 1553 C C . GLY A 1 181 ? -16.887 16.067 -41.569 1.00 74.06 181 GLY A C 1
ATOM 1554 O O . GLY A 1 181 ? -16.435 15.904 -40.439 1.00 74.06 181 GLY A O 1
ATOM 1555 N N . ILE A 1 182 ? -17.871 15.311 -42.063 1.00 76.44 182 ILE A N 1
ATOM 1556 C CA . ILE A 1 182 ? -18.517 14.221 -41.318 1.00 76.44 182 ILE A CA 1
ATOM 1557 C C . ILE A 1 182 ? -17.533 13.067 -41.070 1.00 76.44 182 ILE A C 1
ATOM 1559 O O . ILE A 1 182 ? -17.468 12.560 -39.952 1.00 76.44 182 ILE A O 1
ATOM 1563 N N . ALA A 1 183 ? -16.733 12.682 -42.067 1.00 70.75 183 ALA A N 1
ATOM 1564 C CA . ALA A 1 183 ? -15.741 11.616 -41.926 1.00 70.75 183 ALA A CA 1
ATOM 1565 C C . ALA A 1 183 ? -14.596 11.996 -40.965 1.00 70.75 183 ALA A C 1
ATOM 1567 O O . ALA A 1 183 ? -14.159 11.171 -40.163 1.00 70.75 183 ALA A O 1
ATOM 1568 N N . LEU A 1 184 ? -14.139 13.252 -40.989 1.00 74.81 184 LEU A N 1
ATOM 1569 C CA . LEU A 1 184 ? -13.159 13.774 -40.032 1.00 74.81 184 LEU A CA 1
ATOM 1570 C C . LEU A 1 184 ? -13.723 13.794 -38.607 1.00 74.81 184 LEU A C 1
ATOM 1572 O O . LEU A 1 184 ? -13.057 13.311 -37.694 1.00 74.81 184 LEU A O 1
ATOM 1576 N N . ASP A 1 185 ? -14.959 14.266 -38.418 1.00 73.81 185 ASP A N 1
ATOM 1577 C CA . ASP A 1 185 ? -15.620 14.262 -37.104 1.00 73.81 185 ASP A CA 1
ATOM 1578 C C . ASP A 1 185 ? -15.816 12.822 -36.585 1.00 73.81 185 ASP A C 1
ATOM 1580 O O . ASP A 1 185 ? -15.596 12.554 -35.404 1.00 73.81 185 ASP A O 1
ATOM 1584 N N . TYR A 1 186 ? -16.129 11.866 -37.469 1.00 70.62 186 TYR A N 1
ATOM 1585 C CA . TYR A 1 186 ? -16.205 10.435 -37.148 1.00 70.62 186 TYR A CA 1
ATOM 1586 C C . TYR A 1 186 ? -14.858 9.872 -36.650 1.00 70.62 186 TYR A C 1
ATOM 1588 O O . TYR A 1 186 ? -14.813 9.174 -35.632 1.00 70.62 186 TYR A O 1
ATOM 1596 N N . LEU A 1 187 ? -13.747 10.201 -37.324 1.00 68.50 187 LEU A N 1
ATOM 1597 C CA . LEU A 1 187 ? -12.397 9.764 -36.943 1.00 68.50 187 LEU A CA 1
ATOM 1598 C C . LEU A 1 187 ? -11.898 10.435 -35.653 1.00 68.50 187 LEU A C 1
ATOM 1600 O O . LEU A 1 187 ? -11.282 9.772 -34.813 1.00 68.50 187 LEU A O 1
ATOM 1604 N N . GLU A 1 188 ? -12.172 11.730 -35.473 1.00 68.62 188 GLU A N 1
ATOM 1605 C CA . GLU A 1 188 ? -11.755 12.496 -34.293 1.00 68.62 188 GLU A CA 1
ATOM 1606 C C . GLU A 1 188 ? -12.540 12.105 -33.039 1.00 68.62 188 GLU A C 1
ATOM 1608 O O . GLU A 1 188 ? -11.953 11.955 -31.963 1.00 68.62 188 GLU A O 1
ATOM 1613 N N . ARG A 1 189 ? -13.855 11.880 -33.156 1.00 63.66 189 ARG A N 1
ATOM 1614 C CA . ARG A 1 189 ? -14.707 11.527 -32.008 1.00 63.66 189 ARG A CA 1
ATOM 1615 C C . ARG A 1 189 ? -14.616 10.066 -31.586 1.00 63.66 189 ARG A C 1
ATOM 1617 O O . ARG A 1 189 ? -15.197 9.728 -30.557 1.00 63.66 189 ARG A O 1
ATOM 1624 N N . LYS A 1 190 ? -13.887 9.225 -32.338 1.00 60.16 190 LYS A N 1
ATOM 1625 C CA . LYS A 1 190 ? -13.655 7.790 -32.079 1.00 60.16 190 LYS A CA 1
ATOM 1626 C C . LYS A 1 190 ? -14.896 7.105 -31.506 1.00 60.16 190 LYS A C 1
ATOM 1628 O O . LYS A 1 190 ? -14.939 6.736 -30.329 1.00 60.16 190 LYS A O 1
ATOM 1633 N N . LEU A 1 191 ? -15.923 6.957 -32.337 1.00 55.78 191 LEU A N 1
ATOM 1634 C CA . LEU A 1 191 ? -17.156 6.297 -31.928 1.00 55.78 191 LEU A CA 1
ATOM 1635 C C . LEU A 1 191 ? -16.977 4.783 -31.972 1.00 55.78 191 LEU A C 1
ATOM 1637 O O . LEU A 1 191 ? -17.240 4.104 -32.956 1.00 55.78 191 LEU A O 1
ATOM 1641 N N . TYR A 1 192 ? -16.537 4.251 -30.845 1.00 53.78 192 TYR A N 1
ATOM 1642 C CA . TYR A 1 192 ? -16.837 2.885 -30.470 1.00 53.78 192 TYR A CA 1
ATOM 1643 C C . TYR A 1 192 ? -18.359 2.715 -30.436 1.00 53.78 192 TYR A C 1
ATOM 1645 O O . TYR A 1 192 ? -19.022 3.360 -29.618 1.00 53.78 192 TYR A O 1
ATOM 1653 N N . ILE A 1 193 ? -18.919 1.885 -31.320 1.00 51.34 193 ILE A N 1
ATOM 1654 C CA . ILE A 1 193 ? -20.346 1.559 -31.287 1.00 51.34 193 ILE A CA 1
ATOM 1655 C C . ILE A 1 193 ? -20.597 0.848 -29.956 1.00 51.34 193 ILE A C 1
ATOM 1657 O O . ILE A 1 193 ? -20.189 -0.294 -29.760 1.00 51.34 193 ILE A O 1
ATOM 1661 N N . LYS A 1 194 ? -21.211 1.555 -29.003 1.00 42.97 194 LYS A N 1
ATOM 1662 C CA . LYS A 1 194 ? -21.809 0.929 -27.825 1.00 42.97 194 LYS A CA 1
ATOM 1663 C C . LYS A 1 194 ? -23.116 0.297 -28.282 1.00 42.97 194 LYS A C 1
ATOM 1665 O O . LYS A 1 194 ? -24.021 1.034 -28.675 1.00 42.97 194 LYS A O 1
ATOM 1670 N N . HIS A 1 195 ? -23.197 -1.027 -28.242 1.00 44.56 195 HIS A N 1
ATOM 1671 C CA . HIS A 1 195 ? -24.492 -1.697 -28.184 1.00 44.56 195 HIS A CA 1
ATOM 1672 C C . HIS A 1 195 ? -25.104 -1.557 -26.788 1.00 44.56 195 HIS A C 1
ATOM 1674 O O . HIS A 1 195 ? -24.336 -1.551 -25.797 1.00 44.56 195 HIS A O 1
#

Sequence (195 aa):
MIWNLDEEVKQKEILEYFEGKYEEKRIVTQRTIRNWMKELKIECIQPTPKRNADRRYKKEDVLKLEQLKMDFLFKQKYKRQEKEYEKQTSNHLKQKAIDEFAKGIKLEEDYFRYLNLPSHERMSEDFELQIEIQADNIIKQDMLELCFKKLFPDILLDKEELKMNLLIVDSSIDSNDTERGIALDYLERKLYIKH

Secondary structure (DSSP, 8-state):
------SEEEHHHHHHHHHHHTT-TTSS-HHHHHHHHHHTTPPPB-PSS--GGG-EEEHHHHHHHHHHHHHHHHHHHHHHHHHHHHHHHHHHHHHHHHHHHHHHHHHHHHHHHHHTS-HHHHHHHHHHHHHHHHHHHHHHHHHHHHHHHHH-TTEE--HHHHHHHHHHHH-SSS--HHHHHHHHHHHHHT--EE-

pLDDT: mean 72.68, std 10.42, range [40.91, 89.0]